Protein 6CW5 (pdb70)

Foldseek 3Di:
DAEEEEEFAKAFEKEFEFQADDDPPDDGHGPDIDTFIDTLRLLLLLLLLLAPHHYEYAAEAEPVCVVSVVVCVVSRYHYPRHYYDYPWHGKYWYWYHHPPDDIDTDIDLIRRADADPPHDDDDCVVHQEYEYEPSYPVVVVQVVLVNQQPDVPHHAYEYEHPPPDDLVCLLPRPQVSHAEYEEAQQNLQVNCVSLPHPQRLVPDDLVCNVVSSQVSQVVQCPRPSHHLNYWYWYQHPQQFIWTGGRPDHTDTDGADDADADQDALQLLSSSLNSLQVSCVRVPHDNVVSNVQSRVQSSQQRRDDHNSVSRHHND

Structure (mmCIF, N/CA/C/O backbone):
data_6CW5
#
_entry.id   6CW5
#
_cell.length_a   80.010
_cell.length_b   80.010
_cell.length_c   81.130
_cell.angle_alpha   90.000
_cell.angle_beta   90.000
_cell.angle_gamma   120.000
#
_symmetry.space_group_name_H-M   'P 32 2 1'
#
loop_
_entity.id
_entity.type
_entity.pdbx_description
1 polymer Ribokinase
2 non-polymer GLYCEROL
3 non-polymer 'PHOSPHATE ION'
4 water water
#
loop_
_atom_site.group_PDB
_atom_site.id
_atom_site.type_symbol
_atom_site.label_atom_id
_atom_site.label_alt_id
_atom_site.label_comp_id
_atom_site.label_asym_id
_atom_site.label_entity_id
_atom_site.label_seq_id
_atom_site.pdbx_PDB_ins_code
_atom_site.Cartn_x
_atom_site.Cartn_y
_atom_site.Cartn_z
_atom_site.occupancy
_atom_site.B_iso_or_equiv
_atom_site.auth_seq_id
_atom_site.auth_comp_id
_atom_site.auth_asym_id
_atom_site.auth_atom_id
_atom_site.pdbx_PDB_model_num
ATOM 1 N N . SER A 1 12 ? 72.796 41.022 4.687 1.00 68.00 4 SER A N 1
ATOM 2 C CA . SER A 1 12 ? 72.961 39.789 3.924 1.00 58.95 4 SER A CA 1
ATOM 3 C C . SER A 1 12 ? 72.374 38.589 4.663 1.00 39.70 4 SER A C 1
ATOM 4 O O . SER A 1 12 ? 72.691 38.339 5.829 1.00 44.16 4 SER A O 1
ATOM 7 N N . SER A 1 13 ? 71.549 37.818 3.975 1.00 37.12 5 SER A N 1
ATOM 8 C CA . SER A 1 13 ? 70.739 36.825 4.667 1.00 32.36 5 SER A CA 1
ATOM 9 C C . SER A 1 13 ? 71.529 35.567 5.008 1.00 40.38 5 SER A C 1
ATOM 10 O O . SER A 1 13 ? 72.309 35.061 4.201 1.00 43.29 5 SER A O 1
ATOM 13 N N . ARG A 1 14 ? 71.316 35.063 6.224 1.00 27.81 6 ARG A N 1
ATOM 14 C CA A ARG A 1 14 ? 71.952 33.830 6.664 0.53 28.57 6 ARG A CA 1
ATOM 15 C CA B ARG A 1 14 ? 71.971 33.848 6.691 0.47 28.94 6 ARG A CA 1
ATOM 16 C C . ARG A 1 14 ? 71.002 33.137 7.625 1.00 24.69 6 ARG A C 1
ATOM 17 O O . ARG A 1 14 ? 70.451 33.775 8.526 1.00 26.29 6 ARG A O 1
ATOM 32 N N . CYS A 1 15 ? 70.796 31.837 7.411 1.00 25.45 7 CYS A N 1
ATOM 33 C CA . CYS A 1 15 ? 69.838 31.058 8.180 1.00 24.12 7 CYS A CA 1
ATOM 34 C C . CYS A 1 15 ? 70.554 30.147 9.160 1.00 25.87 7 CYS A C 1
ATOM 35 O O . CYS A 1 15 ? 71.495 29.443 8.789 1.00 26.54 7 CYS A O 1
ATOM 38 N N . LEU A 1 16 ? 70.087 30.128 10.397 1.00 21.79 8 LEU A N 1
ATOM 39 C CA . LEU A 1 16 ? 70.515 29.113 11.345 1.00 18.27 8 LEU A CA 1
ATOM 40 C C . LEU A 1 16 ? 69.390 28.101 11.476 1.00 20.92 8 LEU A C 1
ATOM 41 O O . LEU A 1 16 ? 68.231 28.490 11.713 1.00 21.93 8 LEU A O 1
ATOM 46 N N . VAL A 1 17 ? 69.711 26.834 11.256 1.00 20.17 9 VAL A N 1
ATOM 47 C CA . VAL A 1 17 ? 68.795 25.725 11.539 1.00 18.56 9 VAL A CA 1
ATOM 48 C C . VAL A 1 17 ? 69.212 25.129 12.868 1.00 21.45 9 VAL A C 1
ATOM 49 O O . VAL A 1 17 ? 70.309 24.577 12.997 1.00 21.18 9 VAL A O 1
ATOM 53 N N . ARG A 1 18 ? 68.350 25.235 13.873 1.00 18.72 10 ARG A N 1
ATOM 54 C CA . ARG A 1 18 ? 68.599 24.578 15.146 1.00 20.15 10 ARG A CA 1
ATOM 55 C C . ARG A 1 18 ? 67.702 23.348 15.135 1.00 17.06 10 ARG A C 1
ATOM 56 O O . ARG A 1 18 ? 66.473 23.469 15.233 1.00 18.01 10 ARG A O 1
ATOM 64 N N . GLY A 1 19 ? 68.291 22.171 14.948 1.00 19.55 11 GLY A N 1
ATOM 65 C CA . GLY A 1 19 ? 67.419 21.023 14.750 1.00 19.78 11 GLY A CA 1
ATOM 66 C C . GLY A 1 19 ? 68.185 19.725 14.650 1.00 21.20 11 GLY A C 1
ATOM 67 O O . GLY A 1 19 ? 69.353 19.632 15.011 1.00 19.65 11 GLY A O 1
ATOM 68 N N . SER A 1 20 ? 67.496 18.725 14.148 1.00 19.62 12 SER A N 1
ATOM 69 C CA . SER A 1 20 ? 67.917 17.335 14.278 1.00 18.21 12 SER A CA 1
ATOM 70 C C . SER A 1 20 ? 68.664 16.842 13.052 1.00 19.13 12 SER A C 1
ATOM 71 O O . SER A 1 20 ? 68.478 17.341 11.939 1.00 18.67 12 SER A O 1
ATOM 74 N N . VAL A 1 21 ? 69.451 15.778 13.268 1.00 18.90 13 VAL A N 1
ATOM 75 C CA . VAL A 1 21 ? 70.044 14.958 12.222 1.00 19.63 13 VAL A CA 1
ATOM 76 C C . VAL A 1 21 ? 69.671 13.521 12.524 1.00 20.34 13 VAL A C 1
ATOM 77 O O . VAL A 1 21 ? 69.886 13.052 13.645 1.00 20.64 13 VAL A O 1
ATOM 81 N N . ASN A 1 22 ? 69.103 12.827 11.535 1.00 21.69 14 ASN A N 1
ATOM 82 C CA . ASN A 1 22 ? 68.707 11.435 11.693 1.00 16.22 14 ASN A CA 1
ATOM 83 C C . ASN A 1 22 ? 69.366 10.585 10.626 1.00 21.76 14 ASN A C 1
ATOM 84 O O . ASN A 1 22 ? 69.566 11.021 9.487 1.00 25.19 14 ASN A O 1
ATOM 89 N N . ILE A 1 23 ? 69.682 9.360 11.006 1.00 18.87 15 ILE A N 1
ATOM 90 C CA . ILE A 1 23 ? 69.898 8.301 10.024 1.00 20.68 15 ILE A CA 1
ATOM 91 C C . ILE A 1 23 ? 68.536 7.650 9.829 1.00 19.94 15 ILE A C 1
ATOM 92 O O . ILE A 1 23 ? 67.989 7.075 10.768 1.00 24.28 15 ILE A O 1
ATOM 97 N N . ASP A 1 24 ? 67.976 7.771 8.618 1.00 21.13 16 ASP A N 1
ATOM 98 C CA . ASP A 1 24 ? 66.668 7.221 8.300 1.00 21.43 16 ASP A CA 1
ATOM 99 C C . ASP A 1 24 ? 66.848 5.780 7.859 1.00 26.35 16 ASP A C 1
ATOM 100 O O . ASP A 1 24 ? 67.650 5.501 6.971 1.00 27.73 16 ASP A O 1
ATOM 105 N N . GLU A 1 25 ? 66.074 4.879 8.446 1.00 18.21 17 GLU A N 1
ATOM 106 C CA . GLU A 1 25 ? 66.055 3.493 8.006 1.00 19.21 17 GLU A CA 1
ATOM 107 C C . GLU A 1 25 ? 64.673 3.218 7.441 1.00 22.47 17 GLU A C 1
ATOM 108 O O . GLU A 1 25 ? 63.689 3.207 8.191 1.00 25.51 17 GLU A O 1
ATOM 114 N N . PHE A 1 26 ? 64.602 3.032 6.117 1.00 23.64 18 PHE A N 1
ATOM 115 C CA . PHE A 1 26 ? 63.350 2.707 5.442 1.00 24.00 18 PHE A CA 1
ATOM 116 C C . PHE A 1 26 ? 63.217 1.191 5.351 1.00 20.91 18 PHE A C 1
ATOM 117 O O . PHE A 1 26 ? 63.936 0.555 4.580 1.00 23.63 18 PHE A O 1
ATOM 125 N N . PHE A 1 27 ? 62.256 0.642 6.090 1.00 21.38 19 PHE A N 1
ATOM 126 C CA . PHE A 1 27 ? 61.892 -0.769 6.021 1.00 21.50 19 PHE A CA 1
ATOM 127 C C . PHE A 1 27 ? 60.705 -0.927 5.073 1.00 26.10 19 PHE A C 1
ATOM 128 O O . PHE A 1 27 ? 59.595 -0.465 5.369 1.00 26.17 19 PHE A O 1
ATOM 136 N N . HIS A 1 28 ? 60.929 -1.575 3.937 1.00 25.05 20 HIS A N 1
ATOM 137 C CA . HIS A 1 28 ? 59.858 -1.739 2.964 1.00 29.22 20 HIS A CA 1
ATOM 138 C C . HIS A 1 28 ? 58.938 -2.881 3.381 1.00 29.42 20 HIS A C 1
ATOM 139 O O . HIS A 1 28 ? 59.390 -4.010 3.616 1.00 24.61 20 HIS A O 1
ATOM 146 N N . LEU A 1 29 ? 57.638 -2.597 3.443 1.00 24.42 21 LEU A N 1
ATOM 147 C CA . LEU A 1 29 ? 56.672 -3.521 4.024 1.00 27.31 21 LEU A CA 1
ATOM 148 C C . LEU A 1 29 ? 55.385 -3.552 3.209 1.00 24.10 21 LEU A C 1
ATOM 149 O O . LEU A 1 29 ? 55.054 -2.573 2.538 1.00 27.69 21 LEU A O 1
ATOM 154 N N . PRO A 1 30 ? 54.641 -4.663 3.243 1.00 26.85 22 PRO A N 1
ATOM 155 C CA . PRO A 1 30 ? 53.360 -4.675 2.527 1.00 29.66 22 PRO A CA 1
ATOM 156 C C . PRO A 1 30 ? 52.320 -3.785 3.168 1.00 34.15 22 PRO A C 1
ATOM 157 O O . PRO A 1 30 ? 51.405 -3.331 2.466 1.00 32.42 22 PRO A O 1
ATOM 161 N N . HIS A 1 31 ? 52.438 -3.518 4.466 1.00 27.15 23 HIS A N 1
ATOM 162 C CA . HIS A 1 31 ? 51.510 -2.659 5.193 1.00 24.91 23 HIS A CA 1
ATOM 163 C C . HIS A 1 31 ? 52.173 -2.333 6.510 1.00 29.15 23 HIS A C 1
ATOM 164 O O . HIS A 1 31 ? 53.152 -2.978 6.896 1.00 29.26 23 HIS A O 1
ATOM 171 N N . ILE A 1 32 ? 51.646 -1.310 7.188 1.00 31.97 24 ILE A N 1
ATOM 172 C CA . ILE A 1 32 ? 52.180 -0.918 8.489 1.00 30.23 24 ILE A CA 1
ATOM 173 C C . ILE A 1 32 ? 51.894 -2.020 9.502 1.00 29.12 24 ILE A C 1
ATOM 174 O O . ILE A 1 32 ? 50.779 -2.552 9.557 1.00 28.56 24 ILE A O 1
ATOM 179 N N . VAL A 1 33 ? 52.896 -2.378 10.318 1.00 25.64 25 VAL A N 1
ATOM 180 C CA . VAL A 1 33 ? 52.693 -3.511 11.219 1.00 26.82 25 VAL A CA 1
ATOM 181 C C . VAL A 1 33 ? 51.672 -3.134 12.289 1.00 30.69 25 VAL A C 1
ATOM 182 O O . VAL A 1 33 ? 51.666 -2.009 12.809 1.00 29.55 25 VAL A O 1
ATOM 186 N N . ARG A 1 34 ? 50.794 -4.072 12.603 1.00 30.42 26 ARG A N 1
ATOM 187 C CA . ARG A 1 34 ? 49.703 -3.884 13.546 1.00 33.94 26 ARG A CA 1
ATOM 188 C C . ARG A 1 34 ? 50.069 -4.453 14.911 1.00 36.47 26 ARG A C 1
ATOM 189 O O . ARG A 1 34 ? 50.970 -5.289 15.024 1.00 31.46 26 ARG A O 1
ATOM 197 N N . PRO A 1 35 ? 49.405 -4.009 15.977 1.00 35.05 27 PRO A N 1
ATOM 198 C CA . PRO A 1 35 ? 49.696 -4.552 17.310 1.00 34.98 27 PRO A CA 1
ATOM 199 C C . PRO A 1 35 ? 49.646 -6.070 17.350 1.00 37.33 27 PRO A C 1
ATOM 200 O O . PRO A 1 35 ? 48.700 -6.707 16.861 1.00 37.01 27 PRO A O 1
ATOM 204 N N . GLY A 1 36 ? 50.703 -6.671 17.904 1.00 29.17 28 GLY A N 1
ATOM 205 C CA . GLY A 1 36 ? 50.766 -8.101 18.036 1.00 30.01 28 GLY A CA 1
ATOM 206 C C . GLY A 1 36 ? 51.305 -8.832 16.820 1.00 32.71 28 GLY A C 1
ATOM 207 O O . GLY A 1 36 ? 51.512 -10.043 16.891 1.00 36.27 28 GLY A O 1
ATOM 208 N N . GLU A 1 37 ? 51.552 -8.132 15.718 1.00 30.51 29 GLU A N 1
ATOM 209 C CA . GLU A 1 37 ? 51.936 -8.780 14.474 1.00 27.98 29 GLU A CA 1
ATOM 210 C C . GLU A 1 37 ? 53.456 -8.836 14.336 1.00 25.40 29 GLU A C 1
ATOM 211 O O . GLU A 1 37 ? 54.163 -7.939 14.798 1.00 25.01 29 GLU A O 1
ATOM 217 N N . THR A 1 38 ? 53.955 -9.897 13.697 1.00 23.72 30 THR A N 1
ATOM 218 C CA . THR A 1 38 ? 55.348 -9.968 13.242 1.00 24.85 30 THR A CA 1
ATOM 219 C C . THR A 1 38 ? 55.333 -10.045 11.723 1.00 33.92 30 THR A C 1
ATOM 220 O O . THR A 1 38 ? 54.631 -10.891 11.151 1.00 33.42 30 THR A O 1
ATOM 224 N N . ILE A 1 39 ? 56.088 -9.164 11.067 1.00 27.14 31 ILE A N 1
ATOM 225 C CA . ILE A 1 39 ? 56.069 -9.090 9.610 1.00 24.74 31 ILE A CA 1
ATOM 226 C C . ILE A 1 39 ? 57.496 -8.876 9.121 1.00 26.24 31 ILE A C 1
ATOM 227 O O . ILE A 1 39 ? 58.310 -8.250 9.798 1.00 22.83 31 ILE A O 1
ATOM 232 N N . SER A 1 40 ? 57.802 -9.416 7.942 1.00 23.67 32 SER A N 1
ATOM 233 C CA . SER A 1 40 ? 59.149 -9.337 7.385 1.00 30.00 32 SER A CA 1
ATOM 234 C C . SER A 1 40 ? 59.251 -8.181 6.397 1.00 28.26 32 SER A C 1
ATOM 235 O O . SER A 1 40 ? 58.486 -8.134 5.429 1.00 26.54 32 SER A O 1
ATOM 238 N N . SER A 1 41 ? 60.227 -7.293 6.597 1.00 23.38 33 SER A N 1
ATOM 239 C CA . SER A 1 41 ? 60.470 -6.277 5.575 1.00 21.68 33 SER A CA 1
ATOM 240 C C . SER A 1 41 ? 61.046 -6.929 4.322 1.00 26.54 33 SER A C 1
ATOM 241 O O . SER A 1 41 ? 61.715 -7.969 4.388 1.00 32.80 33 SER A O 1
ATOM 244 N N . THR A 1 42 ? 60.742 -6.341 3.157 1.00 23.66 34 THR A N 1
ATOM 245 C CA . THR A 1 42 ? 61.259 -6.844 1.885 1.00 25.11 34 THR A CA 1
ATOM 246 C C . THR A 1 42 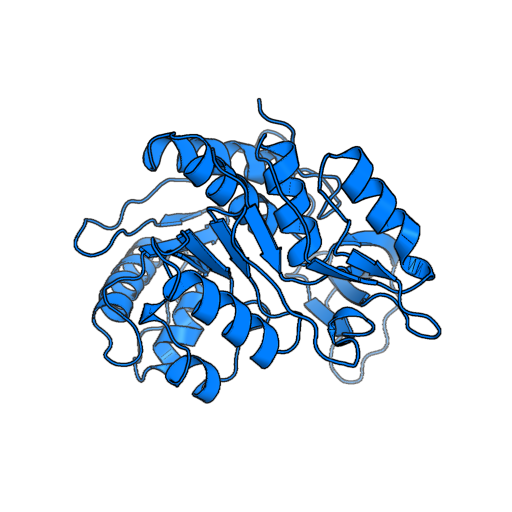? 62.583 -6.207 1.498 1.00 25.49 34 THR A C 1
ATOM 247 O O . THR A 1 42 ? 63.187 -6.628 0.508 1.00 29.15 34 THR A O 1
ATOM 251 N N . GLY A 1 43 ? 63.032 -5.221 2.252 1.00 28.11 35 GLY A N 1
ATOM 252 C CA . GLY A 1 43 ? 64.226 -4.471 1.913 1.00 30.33 35 GLY A CA 1
ATOM 253 C C . GLY A 1 43 ? 64.409 -3.399 2.965 1.00 31.10 35 GLY A C 1
ATOM 254 O O . GLY A 1 43 ? 63.478 -3.059 3.696 1.00 27.39 35 GLY A O 1
ATOM 255 N N . LEU A 1 44 ? 65.643 -2.908 3.058 1.00 26.43 36 LEU A N 1
ATOM 256 C CA . LEU A 1 44 ? 65.986 -1.839 3.992 1.00 24.70 36 LEU A CA 1
ATOM 257 C C . LEU A 1 44 ? 66.874 -0.864 3.242 1.00 28.18 36 LEU A C 1
ATOM 258 O O . LEU A 1 44 ? 67.818 -1.279 2.563 1.00 29.99 36 LEU A O 1
ATOM 263 N N . THR A 1 45 ? 66.561 0.422 3.360 1.00 27.25 37 THR A N 1
ATOM 264 C CA . THR A 1 45 ? 67.324 1.484 2.737 1.00 30.48 37 THR A CA 1
ATOM 265 C C . THR A 1 45 ? 67.701 2.465 3.836 1.00 22.43 37 THR A C 1
ATOM 266 O O . THR A 1 45 ? 66.838 2.878 4.593 1.00 27.06 37 THR A O 1
ATOM 270 N N . LYS A 1 46 ? 68.989 2.795 3.947 1.00 27.42 38 LYS A N 1
ATOM 271 C CA . LYS A 1 46 ? 69.433 3.792 4.913 1.00 28.43 38 LYS A CA 1
ATOM 272 C C . LYS A 1 46 ? 69.753 5.076 4.169 1.00 25.58 38 LYS A C 1
ATOM 273 O O . LYS A 1 46 ? 70.455 5.048 3.153 1.00 29.47 38 LYS A O 1
ATOM 279 N N . ARG A 1 47 ? 69.263 6.206 4.678 1.00 29.15 39 ARG A N 1
ATOM 280 C CA . ARG A 1 47 ? 69.519 7.477 4.015 1.00 30.42 39 ARG A CA 1
ATOM 281 C C . ARG A 1 47 ? 69.730 8.543 5.074 1.00 28.81 39 ARG A C 1
ATOM 282 O O . ARG A 1 47 ? 69.235 8.418 6.194 1.00 24.61 39 ARG A O 1
ATOM 290 N N . ALA A 1 48 ? 70.492 9.578 4.718 1.00 27.85 40 ALA A N 1
ATOM 291 C CA . ALA A 1 48 ? 70.584 10.748 5.588 1.00 26.75 40 ALA A CA 1
ATOM 292 C C . ALA A 1 48 ? 69.221 11.416 5.701 1.00 23.03 40 ALA A C 1
ATOM 293 O O . ALA A 1 48 ? 68.493 11.539 4.714 1.00 29.24 40 ALA A O 1
ATOM 295 N N . GLY A 1 49 ? 68.883 11.846 6.900 1.00 21.63 41 GLY A N 1
ATOM 296 C CA . GLY A 1 49 ? 67.601 12.480 7.145 1.00 25.25 41 GLY A CA 1
ATOM 297 C C . GLY A 1 49 ? 67.605 13.394 8.369 1.00 24.54 41 GLY A C 1
ATOM 298 O O . GLY A 1 49 ? 68.644 13.933 8.757 1.00 21.44 41 GLY A O 1
ATOM 299 N N . GLY A 1 50 ? 66.420 13.549 8.974 1.00 23.41 42 GLY A N 1
ATOM 300 C CA . GLY A 1 50 ? 66.204 14.431 10.109 1.00 22.23 42 GLY A CA 1
ATOM 301 C C . GLY A 1 50 ? 65.615 15.771 9.693 1.00 19.90 42 GLY A C 1
ATOM 302 O O . GLY A 1 50 ? 65.998 16.329 8.664 1.00 22.15 42 GLY A O 1
ATOM 303 N N . LYS A 1 51 ? 64.659 16.287 10.472 1.00 24.26 43 LYS A N 1
ATOM 304 C CA . LYS A 1 51 ? 64.037 17.572 10.129 1.00 23.14 43 LYS A CA 1
ATOM 305 C C . LYS A 1 51 ? 65.088 18.674 9.952 1.00 23.12 43 LYS A C 1
ATOM 306 O O . LYS A 1 51 ? 65.074 19.408 8.951 1.00 22.81 43 LYS A O 1
ATOM 312 N N . GLY A 1 52 ? 66.060 18.762 10.856 1.00 22.41 44 GLY A N 1
ATOM 313 C CA . GLY A 1 52 ? 67.033 19.841 10.746 1.00 24.18 44 GLY A CA 1
ATOM 314 C C . GLY A 1 52 ? 67.942 19.688 9.539 1.00 24.61 44 GLY A C 1
ATOM 315 O O . GLY A 1 52 ? 68.131 20.624 8.759 1.00 22.46 44 GLY A O 1
ATOM 316 N N . ALA A 1 53 ? 68.528 18.504 9.364 1.00 20.78 45 ALA A N 1
ATOM 317 C CA . ALA A 1 53 ? 69.426 18.308 8.230 1.00 22.65 45 ALA A CA 1
ATOM 318 C C . ALA A 1 53 ? 68.699 18.446 6.886 1.00 24.14 45 ALA A C 1
ATOM 319 O O . ALA A 1 53 ? 69.244 19.030 5.931 1.00 25.03 45 ALA A O 1
ATOM 321 N N . ASN A 1 54 ? 67.504 17.853 6.769 1.00 22.05 46 ASN A N 1
ATOM 322 C CA . ASN A 1 54 ? 66.739 17.934 5.521 1.00 21.78 46 ASN A CA 1
ATOM 323 C C . ASN A 1 54 ? 66.471 19.382 5.151 1.00 25.26 46 ASN A C 1
ATOM 324 O O . ASN A 1 54 ? 66.636 19.790 3.992 1.00 27.02 46 ASN A O 1
ATOM 329 N N . GLN A 1 55 ? 65.993 20.158 6.124 1.00 23.58 47 GLN A N 1
ATOM 330 C CA . GLN A 1 55 ? 65.632 21.544 5.845 1.00 22.49 47 GLN A CA 1
ATOM 331 C C . GLN A 1 55 ? 66.882 22.385 5.582 1.00 26.29 47 GLN A C 1
ATOM 332 O O . GLN A 1 55 ? 66.879 23.235 4.690 1.00 26.96 47 GLN A O 1
ATOM 338 N N . ALA A 1 56 ? 67.979 22.121 6.300 1.00 23.33 48 ALA A N 1
ATOM 339 C CA . ALA A 1 56 ? 69.220 22.852 6.021 1.00 25.36 48 ALA A CA 1
ATOM 340 C C . ALA A 1 56 ? 69.736 22.535 4.623 1.00 27.03 48 ALA A C 1
ATOM 341 O O . ALA A 1 56 ? 70.197 23.426 3.893 1.00 25.87 48 ALA A O 1
ATOM 343 N N . PHE A 1 57 ? 69.708 21.256 4.262 1.00 24.35 49 PHE A N 1
ATOM 344 C CA . PHE A 1 57 ? 70.124 20.824 2.935 1.00 27.52 49 PHE A CA 1
ATOM 345 C C . PHE A 1 57 ? 69.317 21.529 1.849 1.00 30.64 49 PHE A C 1
ATOM 346 O O . PHE A 1 57 ? 69.855 21.900 0.797 1.00 27.86 49 PHE A O 1
ATOM 354 N N . ALA A 1 58 ? 68.012 21.693 2.079 1.00 24.19 50 ALA A N 1
ATOM 355 C CA . ALA A 1 58 ? 67.161 22.354 1.095 1.00 25.69 50 ALA A CA 1
ATOM 356 C C . ALA A 1 58 ? 67.452 23.844 1.019 1.00 22.83 50 ALA A C 1
ATOM 357 O O . ALA A 1 58 ? 67.458 24.414 -0.074 1.00 27.43 50 ALA A O 1
ATOM 359 N N . VAL A 1 59 ? 67.711 24.496 2.158 1.00 21.86 51 VAL A N 1
ATOM 360 C CA . VAL A 1 59 ? 68.105 25.906 2.089 1.00 29.09 51 VAL A CA 1
ATOM 361 C C . VAL A 1 59 ? 69.345 26.040 1.226 1.00 28.59 51 VAL A C 1
ATOM 362 O O . VAL A 1 59 ? 69.415 26.883 0.329 1.00 28.96 51 VAL A O 1
ATOM 366 N N . ALA A 1 60 ? 70.332 25.168 1.464 1.00 29.25 52 ALA A N 1
ATOM 367 C CA . ALA A 1 60 ? 71.583 25.223 0.716 1.00 27.63 52 ALA A CA 1
ATOM 368 C C . ALA A 1 60 ? 71.365 24.924 -0.762 1.00 32.19 52 ALA A C 1
ATOM 369 O O . ALA A 1 60 ? 71.906 25.610 -1.633 1.00 34.68 52 ALA A O 1
ATOM 371 N N . ARG A 1 61 ? 70.592 23.883 -1.070 1.00 27.36 53 ARG A N 1
ATOM 372 C CA . ARG A 1 61 ? 70.371 23.558 -2.475 1.00 28.64 53 ARG A CA 1
ATOM 373 C C . ARG A 1 61 ? 69.614 24.671 -3.186 1.00 30.23 53 ARG A C 1
ATOM 374 O O . ARG A 1 61 ? 69.802 24.881 -4.385 1.00 32.96 53 ARG A O 1
ATOM 376 N N . ALA A 1 62 ? 68.775 25.404 -2.458 1.00 28.89 54 ALA A N 1
ATOM 377 C CA . ALA A 1 62 ? 68.037 26.523 -3.024 1.00 34.80 54 ALA A CA 1
ATOM 378 C C . ALA A 1 62 ? 68.877 27.786 -3.139 1.00 39.56 54 ALA A C 1
ATOM 379 O O . ALA A 1 62 ? 68.394 28.791 -3.673 1.00 38.54 54 ALA A O 1
ATOM 381 N N . GLY A 1 63 ? 70.115 27.768 -2.659 1.00 35.77 55 GLY A N 1
ATOM 382 C CA . GLY A 1 63 ? 71.007 28.897 -2.830 1.00 34.35 55 GLY A CA 1
ATOM 383 C C . GLY A 1 63 ? 71.197 29.796 -1.624 1.00 33.69 55 GLY A C 1
ATOM 384 O O . GLY A 1 63 ? 71.819 30.854 -1.765 1.00 41.80 55 GLY A O 1
ATOM 385 N N . GLY A 1 64 ? 70.699 29.416 -0.457 1.00 37.09 56 GLY A N 1
ATOM 386 C CA . GLY A 1 64 ? 70.830 30.221 0.745 1.00 40.56 56 GLY A CA 1
ATOM 387 C C . GLY A 1 64 ? 72.034 29.833 1.589 1.00 38.30 56 GLY A C 1
ATOM 388 O O . GLY A 1 64 ? 72.460 28.685 1.598 1.00 35.36 56 GLY A O 1
ATOM 389 N N . GLN A 1 65 ? 72.593 30.819 2.288 1.00 34.40 57 GLN A N 1
ATOM 390 C CA . GLN A 1 65 ? 73.649 30.561 3.261 1.00 31.63 57 GLN A CA 1
ATOM 391 C C . GLN A 1 65 ? 73.008 30.003 4.511 1.00 26.39 57 GLN A C 1
ATOM 392 O O . GLN A 1 65 ? 72.107 30.636 5.069 1.00 27.24 57 GLN A O 1
ATOM 398 N N . VAL A 1 66 ? 73.447 28.823 4.955 1.00 23.44 58 VAL A N 1
ATOM 399 C CA . VAL A 1 66 ? 72.770 28.182 6.073 1.00 22.79 58 VAL A CA 1
ATOM 400 C C . VAL A 1 66 ? 73.797 27.449 6.913 1.00 24.37 58 VAL A C 1
ATOM 401 O O . VAL A 1 66 ? 74.812 26.952 6.403 1.00 28.62 58 VAL A O 1
ATOM 40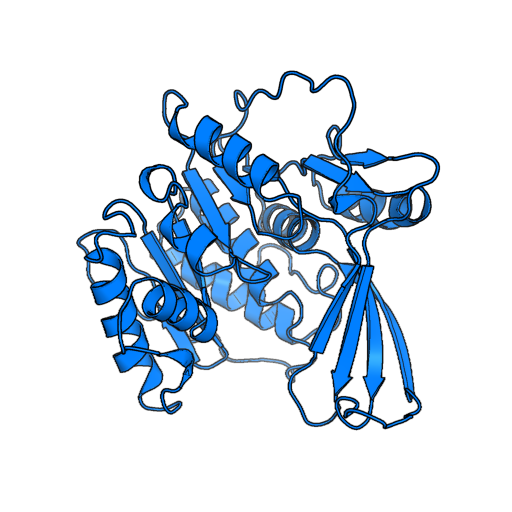5 N N . GLU A 1 67 ? 73.555 27.440 8.216 1.00 22.93 59 GLU A N 1
ATOM 406 C CA A GLU A 1 67 ? 74.359 26.730 9.211 0.53 22.92 59 GLU A CA 1
ATOM 407 C CA B GLU A 1 67 ? 74.361 26.672 9.151 0.47 22.60 59 GLU A CA 1
ATOM 408 C C . GLU A 1 67 ? 73.439 25.839 10.030 1.00 25.53 59 GLU A C 1
ATOM 409 O O . GLU A 1 67 ? 72.322 26.243 10.340 1.00 25.60 59 GLU A O 1
ATOM 420 N N . LEU A 1 68 ? 73.911 24.648 10.406 1.00 23.97 60 LEU A N 1
ATOM 421 C CA . LEU A 1 68 ? 73.131 23.719 11.224 1.00 21.96 60 LEU A CA 1
ATOM 422 C C . LEU A 1 68 ? 73.748 23.602 12.616 1.00 23.75 60 LEU A C 1
ATOM 423 O O . LEU A 1 68 ? 74.975 23.451 12.750 1.00 21.12 60 LEU A O 1
ATOM 428 N N . ASP A 1 69 ? 72.913 23.764 13.651 1.00 18.99 61 ASP A N 1
ATOM 429 C CA . ASP A 1 69 ? 73.340 23.686 15.047 1.00 18.06 61 ASP A CA 1
ATOM 430 C C . ASP A 1 69 ? 72.652 22.460 15.656 1.00 22.57 61 ASP A C 1
ATOM 431 O O . ASP A 1 69 ? 71.425 22.401 15.714 1.00 19.74 61 ASP A O 1
ATOM 436 N N . GLY A 1 70 ? 73.433 21.481 16.107 1.00 19.40 62 GLY A N 1
ATOM 437 C CA . GLY A 1 70 ? 72.835 20.263 16.636 1.00 21.04 62 GLY A CA 1
ATOM 438 C C . GLY A 1 70 ? 73.930 19.271 16.972 1.00 20.41 62 GLY A C 1
ATOM 439 O O . GLY A 1 70 ? 75.058 19.681 17.247 1.00 19.63 62 GLY A O 1
ATOM 440 N N . ALA A 1 71 ? 73.630 17.974 16.949 1.00 19.34 63 ALA A N 1
ATOM 441 C CA . ALA A 1 71 ? 74.647 17.014 17.353 1.00 16.25 63 ALA A CA 1
ATOM 442 C C . ALA A 1 71 ? 74.411 15.675 16.670 1.00 21.54 63 ALA A C 1
ATOM 443 O O . ALA A 1 71 ? 73.269 15.271 16.429 1.00 20.74 63 ALA A O 1
ATOM 445 N N . ILE A 1 72 ? 75.509 14.970 16.412 1.00 22.81 64 ILE A N 1
ATOM 446 C CA . ILE A 1 72 ? 75.477 13.608 15.886 1.00 22.37 64 ILE A CA 1
ATOM 447 C C . ILE A 1 72 ? 76.409 12.753 16.731 1.00 24.72 64 ILE A C 1
ATOM 448 O O . ILE A 1 72 ? 77.196 13.255 17.538 1.00 24.36 64 ILE A O 1
ATOM 453 N N . GLY A 1 73 ? 76.341 11.435 16.503 1.00 23.55 65 GLY A N 1
ATOM 454 C CA . GLY A 1 73 ? 77.384 10.564 16.995 1.00 23.72 65 GLY A CA 1
ATOM 455 C C . GLY A 1 73 ? 78.437 10.303 15.932 1.00 27.78 65 GLY A C 1
ATOM 456 O O . GLY A 1 73 ? 78.286 10.722 14.786 1.00 25.83 65 GLY A O 1
ATOM 457 N N . ASP A 1 74 ? 79.501 9.596 16.341 1.00 27.18 66 ASP A N 1
ATOM 458 C CA . ASP A 1 74 ? 80.535 9.167 15.399 1.00 35.29 66 ASP A CA 1
ATOM 459 C C . ASP A 1 74 ? 79.931 8.532 14.154 1.00 37.44 66 ASP A C 1
ATOM 460 O O . ASP A 1 74 ? 80.448 8.704 13.044 1.00 33.30 66 ASP A O 1
ATOM 465 N N . ASP A 1 75 ? 78.844 7.769 14.326 1.00 32.24 67 ASP A N 1
ATOM 466 C CA . ASP A 1 75 ? 78.280 7.004 13.224 1.00 35.03 67 ASP A CA 1
ATOM 467 C C . ASP A 1 75 ? 77.560 7.875 12.208 1.00 30.57 67 ASP A C 1
ATOM 468 O O . ASP A 1 75 ? 77.160 7.367 11.154 1.00 32.42 67 ASP A O 1
ATOM 473 N N . GLY A 1 76 ? 77.404 9.167 12.485 1.00 27.32 68 GLY A N 1
ATOM 474 C CA . GLY A 1 76 ? 76.739 10.075 11.580 1.00 27.95 68 GLY A CA 1
ATOM 475 C C . GLY A 1 76 ? 77.666 10.998 10.836 1.00 28.16 68 GLY A C 1
ATOM 476 O O . GLY A 1 76 ? 77.177 11.896 10.124 1.00 31.09 68 GLY A O 1
ATOM 477 N N . ILE A 1 77 ? 78.977 10.830 10.950 1.00 26.83 69 ILE A N 1
ATOM 478 C CA . ILE A 1 77 ? 79.897 11.755 10.295 1.00 29.19 69 ILE A CA 1
ATOM 479 C C . ILE A 1 77 ? 79.654 11.795 8.789 1.00 27.05 69 ILE A C 1
ATOM 480 O O . ILE A 1 77 ? 79.777 12.856 8.166 1.00 35.09 69 ILE A O 1
ATOM 485 N N . TRP A 1 78 ? 79.237 10.673 8.190 1.00 31.22 70 TRP A N 1
ATOM 486 C CA . TRP A 1 78 ? 78.961 10.673 6.754 1.00 32.69 70 TRP A CA 1
ATOM 487 C C . TRP A 1 78 ? 77.804 11.606 6.397 1.00 33.14 70 TRP A C 1
ATOM 488 O O . TRP A 1 78 ? 77.769 12.154 5.288 1.00 34.61 70 TRP A O 1
ATOM 499 N N . VAL A 1 79 ? 76.868 11.824 7.321 1.00 28.69 71 VAL A N 1
ATOM 500 C CA . VAL A 1 79 ? 75.812 12.811 7.091 1.00 26.25 71 VAL A CA 1
ATOM 501 C C . VAL A 1 79 ? 76.371 14.222 7.222 1.00 29.44 71 VAL A C 1
ATOM 502 O O . VAL A 1 79 ? 76.041 15.112 6.430 1.00 28.19 71 VAL A O 1
ATOM 506 N N . LYS A 1 80 ? 77.213 14.453 8.233 1.00 29.61 72 LYS A N 1
ATOM 507 C CA . LYS A 1 80 ? 77.892 15.743 8.353 1.00 32.04 72 LYS A CA 1
ATOM 508 C C . LYS A 1 80 ? 78.683 16.061 7.086 1.00 32.60 72 LYS A C 1
ATOM 509 O O . LYS A 1 80 ? 78.705 17.210 6.623 1.00 34.67 72 LYS A O 1
ATOM 515 N N . GLU A 1 81 ? 79.321 15.053 6.498 1.00 28.71 73 GLU A N 1
ATOM 516 C CA . GLU A 1 81 ? 80.110 15.292 5.289 1.00 31.68 73 GLU A CA 1
ATOM 517 C C . GLU A 1 81 ? 79.223 15.585 4.083 1.00 34.55 73 GLU A C 1
ATOM 518 O O . GLU A 1 81 ? 79.611 16.370 3.211 1.00 40.15 73 GLU A O 1
ATOM 524 N N . MET A 1 82 ? 78.046 14.954 4.004 1.00 37.23 74 MET A N 1
ATOM 525 C CA . MET A 1 82 ? 77.090 15.288 2.949 1.00 31.59 74 MET A CA 1
ATOM 526 C C . MET A 1 82 ? 76.617 16.724 3.086 1.00 32.45 74 MET A C 1
ATOM 527 O O . MET A 1 82 ? 76.535 17.466 2.099 1.00 33.79 74 MET A O 1
ATOM 532 N N . LEU A 1 83 ? 76.261 17.119 4.307 1.00 28.22 75 LEU A N 1
ATOM 533 C CA . LEU A 1 83 ? 75.839 18.496 4.546 1.00 29.94 75 LEU A CA 1
ATOM 534 C C . LEU A 1 83 ? 76.925 19.470 4.116 1.00 29.69 75 LEU A C 1
ATOM 535 O O . LEU A 1 83 ? 76.662 20.448 3.406 1.00 32.69 75 LEU A O 1
ATOM 540 N N . GLU A 1 84 ? 78.168 19.200 4.511 1.00 36.59 76 GLU A N 1
ATOM 541 C CA . GLU A 1 84 ? 79.260 20.088 4.131 1.00 37.38 76 GLU A CA 1
ATOM 542 C C . GLU A 1 84 ? 79.439 20.136 2.619 1.00 43.49 76 GLU A C 1
ATOM 543 O O . GLU A 1 84 ? 79.720 21.204 2.056 1.00 41.39 76 GLU A O 1
ATOM 549 N N . SER A 1 85 ? 79.283 18.998 1.934 1.00 37.03 77 SER A N 1
ATOM 550 C CA . SER A 1 85 ? 79.485 19.043 0.490 1.00 43.73 77 SER A CA 1
ATOM 551 C C . SER A 1 85 ? 78.389 19.843 -0.198 1.00 39.43 77 SER A C 1
ATOM 552 O O . SER A 1 85 ? 78.596 20.328 -1.310 1.00 39.99 77 SER A O 1
ATOM 555 N N . ALA A 1 86 ? 77.238 20.010 0.439 1.00 38.39 78 ALA A N 1
ATOM 556 C CA . ALA A 1 86 ? 76.185 20.843 -0.130 1.00 45.71 78 ALA A CA 1
ATOM 557 C C . ALA A 1 86 ? 76.315 22.321 0.227 1.00 47.11 78 ALA A C 1
ATOM 558 O O . ALA A 1 86 ? 75.541 23.131 -0.283 1.00 49.08 78 ALA A O 1
ATOM 560 N N . GLY A 1 87 ? 77.271 22.696 1.073 1.00 44.45 79 GLY A N 1
ATOM 561 C CA . GLY A 1 87 ? 77.446 24.080 1.460 1.00 41.64 79 GLY A CA 1
ATOM 562 C C . GLY A 1 87 ? 76.865 24.446 2.810 1.00 38.82 79 GLY A C 1
ATOM 563 O O . GLY A 1 87 ? 76.944 25.619 3.197 1.00 39.06 79 GLY A O 1
ATOM 564 N N . VAL A 1 88 ? 76.293 23.485 3.534 1.00 31.37 80 VAL A N 1
ATOM 565 C CA . VAL A 1 88 ? 75.739 23.743 4.864 1.00 28.53 80 VAL A CA 1
ATOM 566 C C . VAL A 1 88 ? 76.880 23.895 5.861 1.00 30.69 80 VAL A C 1
ATOM 567 O O . VAL A 1 88 ? 77.761 23.031 5.950 1.00 34.74 80 VAL A O 1
ATOM 571 N N . GLY A 1 89 ? 76.866 24.987 6.620 1.00 28.84 81 GLY A N 1
ATOM 572 C CA . GLY A 1 89 ? 77.887 25.172 7.637 1.00 36.39 81 GLY A CA 1
ATOM 573 C C . GLY A 1 89 ? 77.649 24.247 8.815 1.00 32.91 81 GLY A C 1
ATOM 574 O O . GLY A 1 89 ? 76.519 24.060 9.263 1.00 28.26 81 GLY A O 1
ATOM 575 N N . THR A 1 90 ? 78.736 23.643 9.316 1.00 31.44 82 THR A N 1
ATOM 576 C CA . THR A 1 90 ? 78.606 22.624 10.353 1.00 28.16 82 THR A CA 1
ATOM 577 C C . THR A 1 90 ? 79.502 22.868 11.566 1.00 30.28 82 THR A C 1
ATOM 578 O O . THR A 1 90 ? 79.726 21.932 12.346 1.00 28.18 82 THR A O 1
ATOM 582 N N . ASP A 1 91 ? 80.038 24.084 11.748 1.00 28.01 83 ASP A N 1
ATOM 583 C CA . ASP A 1 91 ? 80.862 24.327 12.935 1.00 32.08 83 ASP A CA 1
ATOM 584 C C . ASP A 1 91 ? 80.103 24.023 14.224 1.00 30.15 83 ASP A C 1
ATOM 585 O O . ASP A 1 91 ? 80.714 23.647 15.229 1.00 30.50 83 ASP A O 1
ATOM 590 N N . LYS A 1 92 ? 78.785 24.194 14.221 1.00 25.94 84 LYS A N 1
ATOM 591 C CA . LYS A 1 92 ? 77.962 2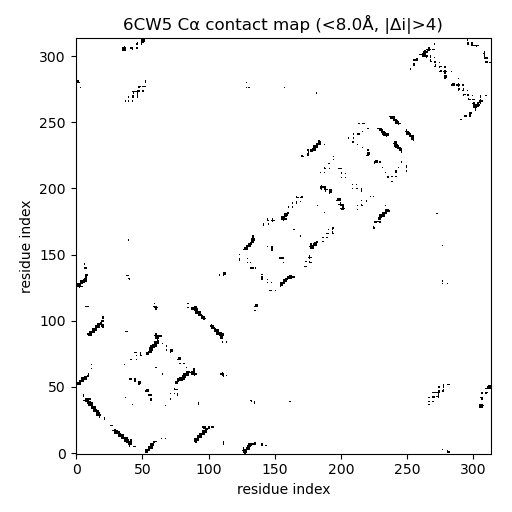3.975 15.405 1.00 25.89 84 LYS A CA 1
ATOM 592 C C . LYS A 1 92 ? 77.293 22.613 15.398 1.00 28.88 84 LYS A C 1
ATOM 593 O O . LYS A 1 92 ? 76.377 22.386 16.193 1.00 24.61 84 LYS A O 1
ATOM 599 N N . LEU A 1 93 ? 77.712 21.709 14.512 1.00 24.01 85 LEU A N 1
ATOM 600 C CA . LEU A 1 93 ? 77.180 20.344 14.471 1.00 22.93 85 LEU A CA 1
ATOM 601 C C . LEU A 1 93 ? 78.172 19.481 15.245 1.00 25.55 85 LEU A C 1
ATOM 602 O O . LEU A 1 93 ? 79.231 19.092 14.730 1.00 28.66 85 LEU A O 1
ATOM 607 N N . LYS A 1 94 ? 77.834 19.220 16.506 1.00 20.69 86 LYS A N 1
ATOM 608 C CA . LYS A 1 94 ? 78.748 18.608 17.444 1.00 24.93 86 LYS A CA 1
ATOM 609 C C . LYS A 1 94 ? 78.772 17.104 17.228 1.00 26.27 86 LYS A C 1
ATOM 610 O O . LYS A 1 94 ? 77.744 16.497 16.930 1.00 24.75 86 LYS A O 1
ATOM 616 N N . ILE A 1 95 ? 79.952 16.509 17.401 1.00 29.73 87 ILE A N 1
ATOM 617 C CA . ILE A 1 95 ? 80.110 15.062 17.347 1.00 29.05 87 ILE A CA 1
ATOM 618 C C . ILE A 1 95 ? 80.295 14.572 18.774 1.00 27.82 87 ILE A C 1
ATOM 619 O O . ILE A 1 95 ? 81.272 14.937 19.446 1.00 29.51 87 ILE A O 1
ATOM 624 N N . VAL A 1 96 ? 79.387 13.723 19.229 1.00 26.33 88 VAL A N 1
ATOM 625 C CA . VAL A 1 96 ? 79.292 13.356 20.637 1.00 29.98 88 VAL A CA 1
ATOM 626 C C . VAL A 1 96 ? 79.882 11.974 20.815 1.00 31.40 88 VAL A C 1
ATOM 627 O O . VAL A 1 96 ? 79.404 11.014 20.206 1.00 28.66 88 VAL A O 1
ATOM 631 N N . LYS A 1 97 ? 80.892 11.878 21.670 1.00 31.64 89 LYS A N 1
ATOM 632 C CA . LYS A 1 97 ? 81.496 10.599 21.982 1.00 37.36 89 LYS A CA 1
ATOM 633 C C . LYS A 1 97 ? 80.527 9.724 22.771 1.00 38.93 89 LYS A C 1
ATOM 634 O O . LYS A 1 97 ? 79.770 10.212 23.614 1.00 39.67 89 LYS A O 1
ATOM 636 N N . ASP A 1 98 ? 80.560 8.421 22.501 1.00 39.59 90 ASP A N 1
ATOM 637 C CA . ASP A 1 98 ? 79.721 7.460 23.214 1.00 48.69 90 ASP A CA 1
ATOM 638 C C . ASP A 1 98 ? 78.229 7.770 23.059 1.00 38.26 90 ASP A C 1
ATOM 639 O O . ASP A 1 98 ? 77.427 7.435 23.932 1.00 41.82 90 ASP A O 1
ATOM 644 N N . GLU A 1 99 ? 77.844 8.420 21.969 1.00 39.78 91 GLU A N 1
ATOM 645 C CA . GLU A 1 99 ? 76.440 8.650 21.641 1.00 35.48 91 GLU A CA 1
ATOM 646 C C . GLU A 1 99 ? 76.214 8.222 20.202 1.00 36.91 91 GLU A C 1
ATOM 647 O O . GLU A 1 99 ? 77.148 8.178 19.406 1.00 33.04 91 GLU A O 1
ATOM 653 N N . VAL A 1 100 ? 74.976 7.868 19.868 1.00 30.63 92 VAL A N 1
ATOM 654 C CA . VAL A 1 100 ? 74.659 7.518 18.490 1.00 25.33 92 VAL A CA 1
ATOM 655 C C . VAL A 1 100 ? 73.868 8.658 17.869 1.00 24.94 92 VAL A C 1
ATOM 656 O O . VAL A 1 100 ? 73.137 9.392 18.549 1.00 24.18 92 VAL A O 1
ATOM 660 N N . THR A 1 101 ? 74.032 8.812 16.560 1.00 21.82 93 THR A N 1
ATOM 661 C CA . THR A 1 101 ? 73.177 9.714 15.806 1.00 20.99 93 THR A CA 1
ATOM 662 C C . THR A 1 101 ? 71.715 9.305 15.977 1.00 22.97 93 THR A C 1
ATOM 663 O O . THR A 1 101 ? 71.391 8.112 16.050 1.00 22.71 93 THR A O 1
ATOM 667 N N . GLY A 1 102 ? 70.827 10.301 16.052 1.00 19.93 94 GLY A N 1
ATOM 668 C CA . GLY A 1 102 ? 69.415 10.002 16.108 1.00 19.43 94 GLY A CA 1
ATOM 669 C C . GLY A 1 102 ? 68.971 9.206 14.898 1.00 25.77 94 GLY A C 1
ATOM 670 O O . GLY A 1 102 ? 69.591 9.227 13.825 1.00 23.19 94 GLY A O 1
ATOM 671 N N . ARG A 1 103 ? 67.886 8.462 15.088 1.00 19.99 95 ARG A N 1
ATOM 672 C CA . ARG A 1 103 ? 67.415 7.529 14.075 1.00 19.49 95 ARG A CA 1
ATOM 673 C C . ARG A 1 103 ? 65.933 7.736 13.830 1.00 22.69 95 ARG A C 1
ATOM 674 O O . ARG A 1 103 ? 65.178 8.052 14.761 1.00 23.37 95 ARG A O 1
ATOM 682 N N . ALA A 1 104 ? 65.520 7.598 12.570 1.00 23.23 96 ALA A N 1
ATOM 683 C CA . ALA A 1 104 ? 64.099 7.475 12.247 1.00 26.95 96 ALA A CA 1
ATOM 684 C C . ALA A 1 104 ? 63.884 6.084 11.697 1.00 28.86 96 ALA A C 1
ATOM 685 O O . ALA A 1 104 ? 64.473 5.727 10.675 1.00 26.59 96 ALA A O 1
ATOM 687 N N . VAL A 1 105 ? 63.055 5.294 12.368 1.00 21.48 97 VAL A N 1
ATOM 688 C CA . VAL A 1 105 ? 62.733 3.965 11.870 1.00 21.35 97 VAL A CA 1
ATOM 689 C C . VAL A 1 105 ? 61.441 4.118 11.084 1.00 23.95 97 VAL A C 1
ATOM 690 O O . VAL A 1 105 ? 60.387 4.364 11.675 1.00 23.43 97 VAL A O 1
ATOM 694 N N . ILE A 1 106 ? 61.522 3.998 9.756 1.00 22.35 98 ILE A N 1
ATOM 695 C CA . ILE A 1 106 ? 60.413 4.332 8.860 1.00 19.87 98 ILE A CA 1
ATOM 696 C C . ILE A 1 106 ? 59.864 3.055 8.254 1.00 25.26 98 ILE A C 1
ATOM 697 O O . ILE A 1 106 ? 60.584 2.310 7.575 1.00 26.13 98 ILE A O 1
ATOM 702 N N . GLN A 1 107 ? 58.591 2.790 8.509 1.00 22.39 99 GLN A N 1
ATOM 703 C CA . GLN A 1 107 ? 57.891 1.716 7.830 1.00 26.84 99 GLN A CA 1
ATOM 704 C C . GLN A 1 107 ? 57.348 2.310 6.540 1.00 24.53 99 GLN A C 1
ATOM 705 O O . GLN A 1 107 ? 56.507 3.209 6.578 1.00 25.57 99 GLN A O 1
ATOM 711 N N . SER A 1 108 ? 57.858 1.834 5.412 1.00 27.55 100 SER A N 1
ATOM 712 C CA . SER A 1 108 ? 57.443 2.298 4.093 1.00 27.64 100 SER A CA 1
ATOM 713 C C . SER A 1 108 ? 56.465 1.269 3.542 1.00 25.69 100 SER A C 1
ATOM 714 O O . SER A 1 108 ? 56.868 0.238 3.002 1.00 26.44 100 SER A O 1
ATOM 717 N N . ALA A 1 109 ? 55.179 1.561 3.692 1.00 29.45 101 ALA A N 1
ATOM 718 C CA . ALA A 1 109 ? 54.118 0.638 3.315 1.00 36.10 101 ALA A CA 1
ATOM 719 C C . ALA A 1 109 ? 53.875 0.694 1.815 1.00 37.42 101 ALA A C 1
ATOM 720 O O . ALA A 1 109 ? 53.941 1.767 1.206 1.00 42.69 101 ALA A O 1
ATOM 722 N N . ALA A 1 110 ? 53.597 -0.471 1.228 1.00 31.81 102 ALA A N 1
ATOM 723 C CA . ALA A 1 110 ? 53.307 -0.543 -0.200 1.00 39.89 102 ALA A CA 1
ATOM 724 C C . ALA A 1 110 ? 52.052 0.245 -0.531 1.00 51.57 102 ALA A C 1
ATOM 725 O O . ALA A 1 110 ? 52.013 0.975 -1.528 1.00 54.94 102 ALA A O 1
ATOM 727 N N . ASP A 1 111 ? 51.029 0.130 0.313 1.00 52.40 103 ASP A N 1
ATOM 728 C CA . ASP A 1 111 ? 49.722 0.721 0.061 1.00 64.39 103 ASP A CA 1
ATOM 729 C C . ASP A 1 111 ? 49.274 1.440 1.333 1.00 64.56 103 ASP A C 1
ATOM 730 O O . ASP A 1 111 ? 48.289 1.066 1.972 1.00 71.08 103 ASP A O 1
ATOM 732 N N . GLY A 1 112 ? 50.012 2.474 1.708 1.00 49.38 104 GLY A N 1
ATOM 733 C CA . GLY A 1 112 ? 49.649 3.218 2.894 1.00 54.75 104 GLY A CA 1
ATOM 734 C C . GLY A 1 112 ? 50.555 4.409 3.101 1.00 54.44 104 GLY A C 1
ATOM 735 O O . GLY A 1 112 ? 51.587 4.573 2.437 1.00 45.69 104 GLY A O 1
ATOM 736 N N . GLU A 1 113 ? 50.121 5.268 4.016 1.00 52.72 105 GLU A N 1
ATOM 737 C CA . GLU A 1 113 ? 51.026 6.249 4.577 1.00 51.98 105 GLU A CA 1
ATOM 738 C C . GLU A 1 113 ? 52.132 5.517 5.322 1.00 45.62 105 GLU A C 1
ATOM 739 O O . GLU A 1 113 ? 51.939 4.412 5.833 1.00 54.70 105 GLU A O 1
ATOM 741 N N . ASN A 1 114 ? 53.305 6.130 5.357 1.00 33.93 106 ASN A N 1
ATOM 742 C CA . ASN A 1 114 ? 54.401 5.611 6.149 1.00 32.66 106 ASN A CA 1
ATOM 743 C C . ASN A 1 114 ? 54.170 5.942 7.620 1.00 35.77 106 ASN A C 1
ATOM 744 O O . ASN A 1 114 ? 53.323 6.770 7.965 1.00 31.53 106 ASN A O 1
ATOM 749 N N . SER A 1 115 ? 54.912 5.257 8.492 1.00 27.56 107 SER A N 1
ATOM 750 C CA . SER A 1 115 ? 54.883 5.495 9.931 1.00 24.72 107 SER A CA 1
ATOM 751 C C . SER A 1 115 ? 56.312 5.602 10.422 1.00 26.42 107 SER A C 1
ATOM 752 O O . SER A 1 115 ? 57.164 4.813 10.004 1.00 22.49 107 SER A O 1
ATOM 755 N N . ILE A 1 116 ? 56.565 6.544 11.333 1.00 22.08 108 ILE A N 1
ATOM 756 C CA . ILE A 1 116 ? 57.924 6.847 11.764 1.00 19.19 108 ILE A CA 1
ATOM 757 C C . ILE A 1 116 ? 58.030 6.718 13.275 1.00 22.71 108 ILE A C 1
ATOM 758 O O . ILE A 1 116 ? 57.189 7.241 14.016 1.00 26.26 108 ILE A O 1
ATOM 763 N N . VAL A 1 117 ? 59.059 6.020 13.723 1.00 21.19 109 VAL A N 1
ATOM 764 C CA . VAL A 1 117 ? 59.451 5.972 15.129 1.00 19.48 109 VAL A CA 1
ATOM 765 C C . VAL A 1 117 ? 60.791 6.672 15.247 1.00 23.32 109 VAL A C 1
ATOM 766 O O . VAL A 1 117 ? 61.757 6.272 14.593 1.00 21.92 109 VAL A O 1
ATOM 770 N N . LEU A 1 118 ? 60.858 7.706 16.082 1.00 18.50 110 LEU A N 1
ATOM 771 C CA . LEU A 1 118 ? 62.106 8.438 16.269 1.00 19.80 110 LEU A CA 1
ATOM 772 C C . LEU A 1 118 ? 62.858 7.901 17.478 1.00 23.73 110 LEU A C 1
ATOM 773 O O . LEU A 1 118 ? 62.257 7.522 18.485 1.00 27.95 110 LEU A O 1
ATOM 778 N N . HIS A 1 119 ? 64.181 7.851 17.380 1.00 21.21 111 HIS A N 1
ATOM 779 C CA . HIS A 1 119 ? 65.026 7.642 18.544 1.00 16.58 111 HIS A CA 1
ATOM 780 C C . HIS A 1 119 ? 65.945 8.843 18.611 1.00 21.09 111 HIS A C 1
ATOM 781 O O . HIS A 1 119 ? 66.704 9.074 17.675 1.00 22.40 111 HIS A O 1
ATOM 788 N N . ALA A 1 120 ? 65.824 9.642 19.677 1.00 20.69 112 ALA A N 1
ATOM 789 C CA . ALA A 1 120 ? 66.485 10.948 19.711 1.00 22.46 112 ALA A CA 1
ATOM 790 C C . ALA A 1 120 ? 67.996 10.830 19.595 1.00 20.11 112 ALA A C 1
ATOM 791 O O . ALA A 1 120 ? 68.628 11.586 18.844 1.00 18.98 112 ALA A O 1
ATOM 793 N N . GLY A 1 121 ? 68.603 9.947 20.391 1.00 18.02 113 GLY A N 1
ATOM 794 C CA . GLY A 1 121 ? 70.066 9.825 20.359 1.00 18.23 113 GLY A CA 1
ATOM 795 C C . GLY A 1 121 ? 70.726 11.178 20.598 1.00 21.62 113 GLY A C 1
ATOM 796 O O . GLY A 1 121 ? 70.315 11.955 21.469 1.00 19.22 113 GLY A O 1
ATOM 797 N N . ALA A 1 122 ? 71.729 11.494 19.772 1.00 21.11 114 ALA A N 1
ATOM 798 C CA . ALA A 1 122 ? 72.476 12.740 19.929 1.00 21.87 114 ALA A CA 1
ATOM 799 C C . ALA A 1 122 ? 71.627 13.978 19.705 1.00 19.71 114 ALA A C 1
ATOM 800 O O . ALA A 1 122 ? 72.031 15.076 20.113 1.00 17.36 114 ALA A O 1
ATOM 802 N N . ASN A 1 123 ? 70.450 13.848 19.090 1.00 17.74 115 ASN A N 1
ATOM 803 C CA . ASN A 1 123 ? 69.636 15.043 18.887 1.00 18.18 115 ASN A CA 1
ATOM 804 C C . ASN A 1 123 ? 69.197 15.664 20.201 1.00 18.14 115 ASN A C 1
ATOM 805 O O . ASN A 1 123 ? 68.890 16.868 20.228 1.00 18.96 115 ASN A O 1
ATOM 810 N N . TYR A 1 124 ? 69.168 14.888 21.287 1.00 17.10 116 TYR A N 1
ATOM 811 C CA . TYR A 1 124 ? 68.808 15.418 22.601 1.00 16.57 116 TYR A CA 1
ATOM 812 C C . TYR A 1 124 ? 70.023 15.663 23.486 1.00 23.40 116 TYR A C 1
ATOM 813 O O . TYR A 1 124 ? 69.875 15.858 24.700 1.00 21.48 116 TYR A O 1
ATOM 822 N N . TYR A 1 125 ? 71.211 15.677 22.905 1.00 18.74 117 TYR A N 1
ATOM 823 C CA . TYR A 1 125 ? 72.417 16.047 23.639 1.00 17.14 117 TYR A CA 1
ATOM 824 C C . TYR A 1 125 ? 72.551 17.555 23.734 1.00 19.96 117 TYR A C 1
ATOM 825 O O . TYR A 1 125 ? 72.349 18.275 22.756 1.00 19.12 117 TYR A O 1
ATOM 834 N N . LEU A 1 126 ? 72.900 18.025 24.922 1.00 21.82 118 LEU A N 1
ATOM 835 C CA . LEU A 1 126 ? 73.249 19.409 25.132 1.00 22.88 118 LEU A CA 1
ATOM 836 C C . LEU A 1 126 ? 74.598 19.420 25.834 1.00 19.59 118 LEU A C 1
ATOM 837 O O . LEU A 1 126 ? 74.780 18.731 26.857 1.00 18.87 118 LEU A O 1
ATOM 842 N N . PRO A 1 127 ? 75.570 20.167 25.331 1.00 21.02 119 PRO A N 1
ATOM 843 C CA . PRO A 1 127 ? 76.897 20.151 25.953 1.00 20.63 119 PRO A CA 1
ATOM 844 C C . PRO A 1 127 ? 76.923 20.931 27.251 1.00 21.55 119 PRO A C 1
ATOM 845 O O . PRO A 1 127 ? 76.222 21.934 27.412 1.00 23.17 119 PRO A O 1
ATOM 849 N N . SER A 1 128 ? 77.776 20.449 28.195 1.00 20.10 120 SER A N 1
ATOM 850 C CA . SER A 1 128 ? 78.036 21.156 29.439 1.00 20.73 120 SER A CA 1
ATOM 851 C C . SER A 1 128 ? 79.439 21.760 29.411 1.00 20.17 120 SER A C 1
ATOM 852 O O . SER A 1 128 ? 80.361 21.125 28.899 1.00 25.75 120 SER A O 1
ATOM 855 N N . PRO A 1 129 ? 79.639 22.990 29.916 1.00 21.82 121 PRO A N 1
ATOM 856 C CA . PRO A 1 129 ? 78.577 23.919 30.350 1.00 20.02 121 PRO A CA 1
ATOM 857 C C . PRO A 1 129 ? 77.828 24.437 29.168 1.00 21.39 121 PRO A C 1
ATOM 858 O O . PRO A 1 129 ? 78.290 24.263 28.040 1.00 22.73 121 PRO A O 1
ATOM 862 N N . THR A 1 130 ? 76.660 25.021 29.406 1.00 21.14 122 THR A N 1
ATOM 863 C CA . THR A 1 130 ? 75.886 25.568 28.312 1.00 17.79 122 THR A CA 1
ATOM 864 C C . THR A 1 130 ? 76.626 26.782 27.775 1.00 20.56 122 THR A C 1
ATOM 865 O O . THR A 1 130 ? 76.875 27.727 28.532 1.00 20.43 122 THR A O 1
ATOM 869 N N . PRO A 1 131 ? 77.013 26.803 26.515 1.00 21.92 123 PRO A N 1
ATOM 870 C CA . PRO A 1 131 ? 77.803 27.931 26.021 1.00 21.58 123 PRO A CA 1
ATOM 871 C C . PRO A 1 131 ? 76.902 29.076 25.567 1.00 18.73 123 PRO A C 1
ATOM 872 O O . PRO A 1 131 ? 75.688 28.924 25.408 1.00 20.48 123 PRO A O 1
ATOM 876 N N . THR A 1 132 ? 77.542 30.236 25.402 1.00 23.68 124 THR A N 1
ATOM 877 C CA . THR A 1 132 ? 76.896 31.340 24.704 1.00 24.37 124 THR A CA 1
ATOM 878 C C . THR A 1 132 ? 76.574 30.881 23.292 1.00 29.34 124 THR A C 1
ATOM 879 O O . THR A 1 132 ? 77.448 30.362 22.586 1.00 32.94 124 THR A O 1
ATOM 883 N N . THR A 1 133 ? 75.350 31.121 22.863 1.00 25.77 125 THR A N 1
ATOM 884 C CA . THR A 1 133 ? 75.004 31.023 21.446 1.00 34.66 125 THR A CA 1
ATOM 885 C C . THR A 1 133 ? 74.541 32.397 20.973 1.00 32.44 125 THR A C 1
ATOM 886 O O . THR A 1 133 ? 73.617 32.987 21.541 1.00 33.37 125 THR A O 1
ATOM 890 N N . SER A 1 134 ? 75.269 32.959 20.030 1.00 32.81 126 SER A N 1
ATOM 891 C CA . SER A 1 134 ? 74.952 34.256 19.474 1.00 26.12 126 SER A CA 1
ATOM 892 C C . SER A 1 134 ? 74.181 34.031 18.194 1.00 29.33 126 SER A C 1
ATOM 893 O O . SER A 1 134 ? 74.455 33.084 17.445 1.00 26.70 126 SER A O 1
ATOM 896 N N . LEU A 1 135 ? 73.198 34.884 17.963 1.00 23.90 127 LEU A N 1
ATOM 897 C CA . LEU A 1 135 ? 72.490 34.892 16.697 1.00 27.44 127 LEU A CA 1
ATOM 898 C C . LEU A 1 135 ? 72.959 36.030 15.813 1.00 29.75 127 LEU A C 1
ATOM 899 O O . LEU A 1 135 ? 72.306 36.337 14.811 1.00 31.10 127 LEU A O 1
ATOM 904 N N . ALA A 1 136 ? 74.097 36.647 16.165 1.00 29.52 128 ALA A N 1
ATOM 905 C CA . ALA A 1 136 ? 74.493 37.915 15.565 1.00 38.37 128 ALA A CA 1
ATOM 906 C C . ALA A 1 136 ? 74.616 37.828 14.048 1.00 43.18 128 ALA A C 1
ATOM 907 O O . ALA A 1 136 ? 74.313 38.800 13.348 1.00 46.17 128 ALA A O 1
ATOM 909 N N . THR A 1 137 ? 75.077 36.693 13.515 1.00 34.42 129 THR A N 1
ATOM 910 C CA . THR A 1 137 ? 75.315 36.626 12.075 1.00 34.53 129 THR A CA 1
ATOM 911 C C . THR A 1 137 ? 74.078 36.219 11.286 1.00 35.90 129 THR A C 1
ATOM 912 O O . THR A 1 137 ? 74.132 36.174 10.051 1.00 33.18 129 THR A O 1
ATOM 916 N N . TYR A 1 138 ? 72.968 35.927 11.951 1.00 27.34 130 TYR A N 1
ATOM 917 C CA . TYR A 1 138 ? 71.813 35.319 11.299 1.00 26.10 130 TYR A CA 1
ATOM 918 C C . TYR A 1 138 ? 70.669 36.307 11.129 1.00 27.55 130 TYR A C 1
ATOM 919 O O . TYR A 1 138 ? 70.417 37.137 12.006 1.00 27.88 130 TYR A O 1
ATOM 928 N N . THR A 1 139 ? 69.976 36.197 9.992 1.00 23.78 131 THR A N 1
ATOM 929 C CA . THR A 1 139 ? 68.739 36.912 9.739 1.00 24.07 131 THR A CA 1
ATOM 930 C C . THR A 1 139 ? 67.519 36.008 9.847 1.00 24.97 131 THR A C 1
ATOM 931 O O . THR A 1 139 ? 66.401 36.515 10.015 1.00 23.56 131 THR A O 1
ATOM 935 N N . HIS A 1 140 ? 67.705 34.690 9.736 1.00 21.59 132 HIS A N 1
ATOM 936 C CA . HIS A 1 140 ? 66.595 33.740 9.721 1.00 23.81 132 HIS A CA 1
ATOM 937 C C . HIS A 1 140 ? 66.912 32.577 10.645 1.00 24.41 132 HIS A C 1
ATOM 938 O O . HIS A 1 140 ? 68.065 32.138 10.717 1.00 22.67 132 HIS A O 1
ATOM 945 N N . LEU A 1 141 ? 65.880 32.071 11.327 1.00 20.82 133 LEU A N 1
ATOM 946 C CA . LEU A 1 141 ? 65.973 30.890 12.175 1.00 20.82 133 LEU A CA 1
ATOM 947 C C . LEU A 1 141 ? 64.944 29.875 11.719 1.00 21.96 133 LEU A C 1
ATOM 948 O O . LEU A 1 141 ? 63.780 30.224 11.486 1.00 20.27 133 LEU A O 1
ATOM 953 N N . LEU A 1 142 ? 65.363 28.621 11.604 1.00 20.48 134 LEU A N 1
ATOM 954 C CA . LEU A 1 142 ? 64.455 27.521 11.289 1.00 18.08 134 LEU A CA 1
ATOM 955 C C . LEU A 1 142 ? 64.520 26.500 12.412 1.00 18.89 134 LEU A C 1
ATOM 956 O O . LEU A 1 142 ? 65.610 26.053 12.775 1.00 18.79 134 LEU A O 1
ATOM 961 N N . VAL A 1 143 ? 63.357 26.125 12.963 1.00 17.31 135 VAL A N 1
ATOM 962 C CA . VAL A 1 143 ? 63.282 25.194 14.082 1.00 17.98 135 VAL A CA 1
ATOM 963 C C . VAL A 1 143 ? 62.150 24.212 13.816 1.00 17.21 135 VAL A C 1
ATOM 964 O O . VAL A 1 143 ? 61.221 24.489 13.061 1.00 19.01 135 VAL A O 1
ATOM 968 N N . GLN A 1 144 ? 62.269 23.032 14.414 1.00 19.19 136 GLN A N 1
ATOM 969 C CA . GLN A 1 144 ? 61.225 22.012 14.316 1.00 18.64 136 GLN A CA 1
ATOM 970 C C . GLN A 1 144 ? 61.029 21.471 15.710 1.00 17.37 136 GLN A C 1
ATOM 971 O O . GLN A 1 144 ? 61.146 22.235 16.666 1.00 19.04 136 GLN A O 1
ATOM 977 N N . ASN A 1 145 ? 60.780 20.162 15.859 1.00 17.25 137 ASN A N 1
ATOM 978 C CA . ASN A 1 145 ? 60.570 19.684 17.222 1.00 16.79 137 ASN A CA 1
ATOM 979 C C . ASN A 1 145 ? 61.242 18.338 17.456 1.00 16.17 137 ASN A C 1
ATOM 980 O O . ASN A 1 145 ? 60.732 17.527 18.230 1.00 17.54 137 ASN A O 1
ATOM 985 N N . GLU A 1 146 ? 62.385 18.089 16.826 1.00 14.08 138 GLU A N 1
ATOM 986 C CA . GLU A 1 146 ? 63.091 16.823 17.031 1.00 14.94 138 GLU A CA 1
ATOM 987 C C . GLU A 1 146 ? 64.294 16.963 17.951 1.00 19.08 138 GLU A C 1
ATOM 988 O O . GLU A 1 146 ? 65.120 16.040 18.006 1.00 17.46 138 GLU A O 1
ATOM 994 N N . VAL A 1 147 ? 64.436 18.104 18.627 1.00 17.35 139 VAL A N 1
ATOM 995 C CA . VAL A 1 147 ? 65.450 18.330 19.654 1.00 17.02 139 VAL A CA 1
ATOM 996 C C . VAL A 1 147 ? 64.711 18.750 20.917 1.00 18.77 139 VAL A C 1
ATOM 997 O O . VAL A 1 147 ? 63.474 18.915 20.856 1.00 18.57 139 VAL A O 1
ATOM 1001 N N . PRO A 1 148 ? 65.386 18.926 22.075 1.00 17.29 140 PRO A N 1
ATOM 1002 C CA . PRO A 1 148 ? 64.640 19.206 23.307 1.00 14.30 140 PRO A CA 1
ATOM 1003 C C . PRO A 1 148 ? 63.867 20.492 23.143 1.00 18.61 140 PRO A C 1
ATOM 1004 O O . PRO A 1 148 ? 64.403 21.482 22.641 1.00 16.22 140 PRO A O 1
ATOM 1008 N N . LEU A 1 149 ? 62.601 20.477 23.578 1.00 16.66 141 LEU A N 1
ATOM 1009 C CA . LEU A 1 149 ? 61.765 21.653 23.326 1.00 15.92 141 LEU A CA 1
ATOM 1010 C C . LEU A 1 149 ? 62.344 22.892 23.994 1.00 14.25 141 LEU A C 1
ATOM 1011 O O . LEU A 1 149 ? 62.244 23.998 23.456 1.00 16.18 141 LEU A O 1
ATOM 1016 N N . SER A 1 150 ? 62.936 22.741 25.189 1.00 16.51 142 SER A N 1
ATOM 1017 C CA . SER A 1 150 ? 63.487 23.913 25.847 1.00 15.07 142 SER A CA 1
ATOM 1018 C C . SER A 1 150 ? 64.539 24.586 24.975 1.00 17.26 142 SER A C 1
ATOM 1019 O O . SER A 1 150 ? 64.698 25.819 25.032 1.00 16.08 142 SER A O 1
ATOM 1022 N N . SER A 1 151 ? 65.274 23.803 24.183 1.00 16.16 143 SER A N 1
ATOM 1023 C CA . SER A 1 151 ? 66.309 24.389 23.321 1.00 19.28 143 SER A CA 1
ATOM 1024 C C . SER A 1 151 ? 65.668 25.131 22.156 1.00 19.09 143 SER A C 1
ATOM 1025 O O . SER A 1 151 ? 66.011 26.286 21.873 1.00 19.30 143 SER A O 1
ATOM 1028 N N . THR A 1 152 ? 64.686 24.508 21.499 1.00 16.93 144 THR A N 1
ATOM 1029 C CA . THR A 1 152 ? 63.923 25.225 20.482 1.00 17.68 144 THR A CA 1
ATOM 1030 C C . THR A 1 152 ? 63.326 26.520 21.050 1.00 19.38 144 THR A C 1
ATOM 1031 O O . THR A 1 152 ? 63.423 27.584 20.430 1.00 19.78 144 THR A O 1
ATOM 1035 N N . LEU A 1 153 ? 62.712 26.453 22.241 1.00 16.25 145 LEU A N 1
ATOM 1036 C CA . LEU A 1 153 ? 62.140 27.666 22.840 1.00 16.78 145 LEU A CA 1
ATOM 1037 C C . LEU A 1 153 ? 63.208 28.740 23.056 1.00 17.78 145 LEU A C 1
ATOM 1038 O O . LEU A 1 153 ? 62.960 29.940 22.839 1.00 17.92 145 LEU A O 1
ATOM 1043 N N . ALA A 1 154 ? 64.380 28.331 23.547 1.00 18.63 146 ALA A N 1
ATOM 1044 C CA . ALA A 1 154 ? 65.442 29.297 23.824 1.00 20.43 146 ALA A CA 1
ATOM 1045 C C . ALA A 1 154 ? 65.890 30.003 22.548 1.00 16.38 146 ALA A C 1
ATOM 1046 O O . ALA A 1 154 ? 66.072 31.232 22.537 1.00 18.21 146 ALA A O 1
ATOM 1048 N N . TYR A 1 155 ? 66.084 29.248 21.462 1.00 15.81 147 TYR A N 1
ATOM 1049 C CA . TYR A 1 155 ? 66.547 29.874 20.223 1.00 18.69 147 TYR A CA 1
ATOM 1050 C C . TYR A 1 155 ? 65.473 30.777 19.622 1.00 19.94 147 TYR A C 1
ATOM 1051 O O . TYR A 1 155 ? 65.771 31.886 19.152 1.00 18.59 147 TYR A O 1
ATOM 1060 N N . LEU A 1 156 ? 64.222 30.321 19.628 1.00 18.28 148 LEU A N 1
ATOM 1061 C CA . LEU A 1 156 ? 63.133 31.173 19.120 1.00 18.50 148 LEU A CA 1
ATOM 1062 C C . LEU A 1 156 ? 63.006 32.451 19.929 1.00 16.52 148 LEU A C 1
ATOM 1063 O O . LEU A 1 156 ? 62.813 33.550 19.370 1.00 19.58 148 LEU A O 1
ATOM 1068 N N . THR A 1 157 ? 63.113 32.346 21.250 1.00 19.43 149 THR A N 1
ATOM 1069 C CA . THR A 1 157 ? 63.015 33.546 22.088 1.00 17.60 149 THR A CA 1
ATOM 1070 C C . THR A 1 157 ? 64.157 34.503 21.802 1.00 23.68 149 THR A C 1
ATOM 1071 O O . THR A 1 157 ? 63.954 35.728 21.690 1.00 22.48 149 THR A O 1
ATOM 1075 N N . ALA A 1 158 ? 65.371 33.969 21.661 1.00 20.51 150 ALA A N 1
ATOM 1076 C CA . ALA A 1 158 ? 66.508 34.820 21.329 1.00 22.23 150 ALA A CA 1
ATOM 1077 C C . ALA A 1 158 ? 66.318 35.484 19.970 1.00 22.18 150 ALA A C 1
ATOM 1078 O O . ALA A 1 158 ? 66.730 36.643 19.762 1.00 23.46 150 ALA A O 1
ATOM 1080 N N . ALA A 1 159 ? 65.728 34.752 19.027 1.00 20.69 151 ALA A N 1
ATOM 1081 C CA . ALA A 1 159 ? 65.473 35.295 17.702 1.00 22.34 151 ALA A CA 1
ATOM 1082 C C . ALA A 1 159 ? 64.467 36.436 17.782 1.00 21.17 151 ALA A C 1
ATOM 1083 O O . ALA A 1 159 ? 64.665 37.503 17.182 1.00 23.26 151 ALA A O 1
ATOM 1085 N N . GLY A 1 160 ? 63.394 36.237 18.548 1.00 23.81 152 GLY A N 1
ATOM 1086 C CA . GLY A 1 160 ? 62.352 37.248 18.615 1.00 20.20 152 GLY A CA 1
ATOM 1087 C C . GLY A 1 160 ? 62.772 38.458 19.400 1.00 23.05 152 GLY A C 1
ATOM 1088 O O . GLY A 1 160 ? 62.270 39.561 19.160 1.00 25.41 152 GLY A O 1
ATOM 1089 N N . GLN A 1 161 ? 63.707 38.287 20.340 1.00 23.10 153 GLN A N 1
ATOM 1090 C CA . GLN A 1 161 ? 64.168 39.406 21.149 1.00 25.42 153 GLN A CA 1
ATOM 1091 C C . GLN A 1 161 ? 65.409 40.083 20.595 1.00 26.53 153 GLN A C 1
ATOM 1092 O O . GLN A 1 161 ? 65.885 41.042 21.203 1.00 26.57 153 GLN A O 1
ATOM 1098 N N . SER A 1 162 ? 65.925 39.636 19.458 1.00 24.81 154 SER A N 1
ATOM 1099 C CA . SER A 1 162 ? 67.046 40.323 18.840 1.00 25.60 154 SER A CA 1
ATOM 1100 C C . SER A 1 162 ? 66.611 41.667 18.276 1.00 30.74 154 SER A C 1
ATOM 1101 O O . SER A 1 162 ? 65.424 41.943 18.084 1.00 31.18 154 SER A O 1
ATOM 1104 N N . SER A 1 163 ? 67.609 42.488 17.982 1.00 33.50 155 SER A N 1
ATOM 1105 C CA . SER A 1 163 ? 67.408 43.865 17.537 1.00 36.02 155 SER A CA 1
ATOM 1106 C C . SER A 1 163 ? 68.130 44.037 16.211 1.00 39.72 155 SER A C 1
ATOM 1107 O O . SER A 1 163 ? 69.368 44.161 16.192 1.00 40.27 155 SER A O 1
ATOM 1110 N N . PRO A 1 164 ? 67.424 43.987 15.068 1.00 39.04 156 PRO A N 1
ATOM 1111 C CA . PRO A 1 164 ? 66.007 43.671 14.893 1.00 37.73 156 PRO A CA 1
ATOM 1112 C C . PRO A 1 164 ? 65.740 42.172 15.083 1.00 30.53 156 PRO A C 1
ATOM 1113 O O . PRO A 1 164 ? 66.698 41.391 15.046 1.00 30.43 156 PRO A O 1
ATOM 1117 N N . PRO A 1 165 ? 64.480 41.782 15.267 1.00 31.07 157 PRO A N 1
ATOM 1118 C CA . PRO A 1 165 ? 64.174 40.353 15.417 1.00 25.33 157 PRO A CA 1
ATOM 1119 C C . PRO A 1 165 ? 64.532 39.577 14.158 1.00 30.12 157 PRO A C 1
ATOM 1120 O O . PRO A 1 165 ? 64.378 40.065 13.037 1.00 31.29 157 PRO A O 1
ATOM 1124 N N . LEU A 1 166 ? 64.991 38.346 14.346 1.00 26.86 158 LEU A N 1
ATOM 1125 C CA . LEU A 1 166 ? 65.171 37.481 13.193 1.00 24.35 158 LEU A CA 1
ATOM 1126 C C . LEU A 1 166 ? 63.816 37.104 12.623 1.00 25.51 158 LEU A C 1
ATOM 1127 O O . LEU A 1 166 ? 62.794 37.169 13.301 1.00 25.28 158 LEU A O 1
ATOM 1132 N N . THR A 1 167 ? 63.826 36.647 11.382 1.00 21.40 159 THR A N 1
ATOM 1133 C CA . THR A 1 167 ? 62.659 35.995 10.806 1.00 20.27 159 THR A CA 1
ATOM 1134 C C . THR A 1 167 ? 62.715 34.531 11.207 1.00 25.33 159 THR A C 1
ATOM 1135 O O . THR A 1 167 ? 63.625 33.805 10.794 1.00 25.28 159 THR A O 1
ATOM 1139 N N . SER A 1 168 ? 61.782 34.094 12.039 1.00 19.18 160 SER A N 1
ATOM 1140 C CA . SER A 1 168 ? 61.818 32.725 12.541 1.00 19.27 160 SER A CA 1
ATOM 1141 C C . SER A 1 168 ? 60.702 31.912 11.901 1.00 19.45 160 SER A C 1
ATOM 1142 O O . SER A 1 168 ? 59.595 32.413 11.698 1.00 20.67 160 SER A O 1
ATOM 1145 N N . VAL A 1 169 ? 60.993 30.642 11.629 1.00 18.85 161 VAL A N 1
ATOM 1146 C CA . VAL A 1 169 ? 60.110 29.740 10.895 1.00 18.02 161 VAL A CA 1
ATOM 1147 C C . VAL A 1 169 ? 60.070 28.432 11.667 1.00 22.27 161 VAL A C 1
ATOM 1148 O O . VAL A 1 169 ? 61.121 27.873 11.984 1.00 18.82 161 VAL A O 1
ATOM 1152 N N . PHE A 1 170 ? 58.865 27.964 12.008 1.00 18.82 162 PHE A N 1
ATOM 1153 C CA . PHE A 1 170 ? 58.722 26.801 12.884 1.00 17.70 162 PHE A CA 1
ATOM 1154 C C . PHE A 1 170 ? 57.835 25.762 12.220 1.00 23.70 162 PHE A C 1
ATOM 1155 O O . PHE A 1 170 ? 56.786 26.104 11.669 1.00 21.07 162 PHE A O 1
ATOM 1163 N N . ASN A 1 171 ? 58.254 24.498 12.282 1.00 18.43 163 ASN A N 1
ATOM 1164 C CA . ASN A 1 171 ? 57.478 23.369 11.768 1.00 16.82 163 ASN A CA 1
ATOM 1165 C C . ASN A 1 171 ? 57.272 22.416 12.946 1.00 20.05 163 ASN A C 1
ATOM 1166 O O . ASN A 1 171 ? 58.242 21.783 13.412 1.00 20.42 163 ASN A O 1
ATOM 1171 N N . PRO A 1 172 ? 56.069 22.318 13.514 1.00 20.91 164 PRO A N 1
ATOM 1172 C CA . PRO A 1 172 ? 55.926 21.530 14.771 1.00 17.80 164 PRO A CA 1
ATOM 1173 C C . PRO A 1 172 ? 55.872 20.028 14.535 1.00 19.55 164 PRO A C 1
ATOM 1174 O O . PRO A 1 172 ? 54.818 19.376 14.600 1.00 19.09 164 PRO A O 1
ATOM 1178 N N . SER A 1 173 ? 57.043 19.458 14.249 1.00 16.00 165 SER A N 1
ATOM 1179 C CA . SER A 1 173 ? 57.147 18.037 13.896 1.00 16.47 165 SER A CA 1
ATOM 1180 C C . SER A 1 173 ? 58.290 17.410 14.681 1.00 15.67 165 SER A C 1
ATOM 1181 O O . SER A 1 173 ? 59.443 17.853 14.544 1.00 17.93 165 SER A O 1
ATOM 1184 N N . PRO A 1 174 ? 58.046 16.354 15.458 1.00 18.09 166 PRO A N 1
ATOM 1185 C CA . PRO A 1 174 ? 56.718 15.758 15.729 1.00 17.32 166 PRO A CA 1
ATOM 1186 C C . PRO A 1 174 ? 55.840 16.711 16.517 1.00 21.03 166 PRO A C 1
ATOM 1187 O O . PRO A 1 174 ? 56.370 17.650 17.070 1.00 17.58 166 PRO A O 1
ATOM 1191 N N . MET A 1 175 ? 54.526 16.474 16.571 1.00 19.29 167 MET A N 1
ATOM 1192 C CA . MET A 1 175 ? 53.628 17.437 17.197 1.00 19.27 167 MET A CA 1
ATOM 1193 C C . MET A 1 175 ? 53.904 17.569 18.697 1.00 18.82 167 MET A C 1
ATOM 1194 O O . MET A 1 175 ? 54.236 16.588 19.385 1.00 18.46 167 MET A O 1
ATOM 1199 N N . LEU A 1 176 ? 53.791 18.803 19.189 1.00 16.30 168 LEU A N 1
ATOM 1200 C CA . LEU A 1 176 ? 53.911 19.151 20.598 1.00 14.71 168 LEU A CA 1
ATOM 1201 C C . LEU A 1 176 ? 52.652 18.705 21.334 1.00 17.63 168 LEU A C 1
ATOM 1202 O O . LEU A 1 176 ? 51.600 18.502 20.719 1.00 17.02 168 LEU A O 1
ATOM 1207 N N . THR A 1 177 ? 52.753 18.551 22.668 1.00 17.08 169 THR A N 1
ATOM 1208 C CA . THR A 1 177 ? 51.563 18.242 23.450 1.00 19.65 169 THR A CA 1
ATOM 1209 C C . THR A 1 177 ? 50.632 19.452 23.442 1.00 16.51 169 THR A C 1
ATOM 1210 O O . THR A 1 177 ? 51.070 20.586 23.208 1.00 17.97 169 THR A O 1
ATOM 1214 N N . PRO A 1 178 ? 49.334 19.248 23.697 1.00 17.22 170 PRO A N 1
ATOM 1215 C CA . PRO A 1 178 ? 48.425 20.410 23.666 1.00 13.97 170 PRO A CA 1
ATOM 1216 C C . PRO A 1 178 ? 48.833 21.480 24.657 1.00 17.39 170 PRO A C 1
ATOM 1217 O O . PRO A 1 178 ? 48.796 22.672 24.334 1.00 18.84 170 PRO A O 1
ATOM 1221 N N . ALA A 1 179 ? 49.284 21.093 25.852 1.00 19.30 171 ALA A N 1
ATOM 1222 C CA . ALA A 1 179 ? 49.706 22.120 26.804 1.00 19.81 171 ALA A CA 1
ATOM 1223 C C . ALA A 1 179 ? 50.933 22.877 26.292 1.00 21.14 171 ALA A C 1
ATOM 1224 O O . ALA A 1 179 ? 51.033 24.103 26.436 1.00 20.67 171 ALA A O 1
ATOM 1226 N N . GLN A 1 180 ? 51.878 22.166 25.688 1.00 16.70 172 GLN A N 1
ATOM 1227 C CA . GLN A 1 180 ? 53.033 22.851 25.118 1.00 16.37 172 GLN A CA 1
ATOM 1228 C C . GLN A 1 180 ? 52.615 23.836 24.033 1.00 21.58 172 GLN A C 1
ATOM 1229 O O . GLN A 1 180 ? 53.160 24.936 23.949 1.00 18.15 172 GLN A O 1
ATOM 1235 N N . LEU A 1 181 ? 51.675 23.445 23.167 1.00 18.34 173 LEU A N 1
ATOM 1236 C CA . LEU A 1 181 ? 51.194 24.372 22.144 1.00 17.69 173 LEU A CA 1
ATOM 1237 C C . LEU A 1 181 ? 50.563 25.604 22.782 1.00 20.63 173 LEU A C 1
ATOM 1238 O O . LEU A 1 181 ? 50.821 26.741 22.357 1.00 19.09 173 LEU A O 1
ATOM 1243 N N . ARG A 1 182 ? 49.756 25.409 23.825 1.00 16.78 174 ARG A N 1
ATOM 1244 C CA . ARG A 1 182 ? 49.096 26.553 24.448 1.00 18.37 174 ARG A CA 1
ATOM 1245 C C . ARG A 1 182 ? 50.061 27.490 25.149 1.00 21.60 174 ARG A C 1
ATOM 1246 O O . ARG A 1 182 ? 49.737 28.677 25.326 1.00 20.63 174 ARG A O 1
ATOM 1254 N N . GLU A 1 183 ? 51.243 27.009 25.520 1.00 17.96 175 GLU A N 1
ATOM 1255 C CA . GLU A 1 183 ? 52.202 27.837 26.253 1.00 17.55 175 GLU A CA 1
ATOM 1256 C C . GLU A 1 183 ? 53.336 28.328 25.371 1.00 22.31 175 GLU A C 1
ATOM 1257 O O . GLU A 1 183 ? 54.215 29.046 25.856 1.00 22.04 175 GLU A O 1
ATOM 1263 N N . PHE A 1 184 ? 53.342 27.917 24.109 1.00 17.78 176 PHE A N 1
ATOM 1264 C CA . PHE A 1 184 ? 54.414 28.258 23.185 1.00 17.56 176 PHE A CA 1
ATOM 1265 C C . PHE A 1 184 ? 54.446 29.763 22.919 1.00 19.63 176 PHE A C 1
ATOM 1266 O O . PHE A 1 184 ? 53.391 30.416 22.842 1.00 20.51 176 PHE A O 1
ATOM 1274 N N . PRO A 1 185 ? 55.648 30.369 22.821 1.00 18.89 177 PRO A N 1
ATOM 1275 C CA . PRO A 1 185 ? 55.753 31.831 22.651 1.00 17.27 177 PRO A CA 1
ATOM 1276 C C . PRO A 1 185 ? 55.523 32.242 21.200 1.00 22.07 177 PRO A C 1
ATOM 1277 O O . PRO A 1 185 ? 56.421 32.674 20.494 1.00 20.04 177 PRO A O 1
ATOM 1281 N N . TRP A 1 186 ? 54.278 32.070 20.737 1.00 16.79 178 TRP A N 1
ATOM 1282 C CA . TRP A 1 186 ? 53.926 32.393 19.358 1.00 20.55 178 TRP A CA 1
ATOM 1283 C C . TRP A 1 186 ? 54.274 33.824 18.989 1.00 21.06 178 TRP A C 1
ATOM 1284 O O . TRP A 1 186 ? 54.511 34.110 17.810 1.00 22.36 178 TRP A O 1
ATOM 1295 N N . LYS A 1 187 ? 54.266 34.741 19.956 1.00 21.31 179 LYS A N 1
ATOM 1296 C CA . LYS A 1 187 ? 54.532 36.129 19.593 1.00 24.87 179 LYS A CA 1
ATOM 1297 C C . LYS A 1 187 ? 55.909 36.317 18.977 1.00 24.53 179 LYS A C 1
ATOM 1298 O O . LYS A 1 187 ? 56.113 37.313 18.278 1.00 25.72 179 LYS A O 1
ATOM 1304 N N . HIS A 1 188 ? 56.864 35.405 19.221 1.00 19.85 180 HIS A N 1
ATOM 1305 C CA . HIS A 1 188 ? 58.218 35.530 18.672 1.00 22.62 180 HIS A CA 1
ATOM 1306 C C . HIS A 1 188 ? 58.359 34.940 17.284 1.00 23.75 180 HIS A C 1
ATOM 1307 O O . HIS A 1 188 ? 59.405 35.119 16.648 1.00 25.51 180 HIS A O 1
ATOM 1314 N N . LEU A 1 189 ? 57.342 34.248 16.799 1.00 19.09 181 LEU A N 1
ATOM 1315 C CA . LEU A 1 189 ? 57.459 33.438 15.596 1.00 18.13 181 LEU A CA 1
ATOM 1316 C C . LEU A 1 189 ? 57.000 34.218 14.372 1.00 27.09 181 LEU A C 1
ATOM 1317 O O . LEU A 1 189 ? 55.895 34.771 14.363 1.00 22.68 181 LEU A O 1
ATOM 1322 N N . SER A 1 190 ? 57.831 34.236 13.326 1.00 20.65 182 SER A N 1
ATOM 1323 C CA . SER A 1 190 ? 57.403 34.936 12.112 1.00 21.68 182 SER A CA 1
ATOM 1324 C C . SER A 1 190 ? 56.506 34.070 11.239 1.00 25.71 182 SER A C 1
ATOM 1325 O O . SER A 1 190 ? 55.538 34.579 10.658 1.00 20.93 182 SER A O 1
ATOM 1328 N N . TRP A 1 191 ? 56.852 32.786 11.082 1.00 25.14 183 TRP A N 1
ATOM 1329 C CA . TRP A 1 191 ? 56.136 31.890 10.176 1.00 21.09 183 TRP A CA 1
ATOM 1330 C C . TRP A 1 191 ? 55.923 30.529 10.808 1.00 21.64 183 TRP A C 1
ATOM 1331 O O . TRP A 1 191 ? 56.865 29.930 11.331 1.00 19.75 183 TRP A O 1
ATOM 1342 N N . LEU A 1 192 ? 54.694 30.030 10.724 1.00 19.60 184 LEU A N 1
ATOM 1343 C CA . LEU A 1 192 ? 54.380 28.650 11.079 1.00 18.20 184 LEU A CA 1
ATOM 1344 C C . LEU A 1 192 ? 54.157 27.873 9.789 1.00 22.98 184 LEU A C 1
ATOM 1345 O O . LEU A 1 192 ? 53.365 28.299 8.945 1.00 22.62 184 LEU A O 1
ATOM 1350 N N . ILE A 1 193 ? 54.820 26.723 9.648 1.00 22.17 185 ILE A N 1
ATOM 1351 C CA . ILE A 1 193 ? 54.611 25.830 8.511 1.00 23.58 185 ILE A CA 1
ATOM 1352 C C . ILE A 1 193 ? 54.009 24.535 9.037 1.00 21.47 185 ILE A C 1
ATOM 1353 O O . ILE A 1 193 ? 54.640 23.831 9.839 1.00 20.18 185 ILE A O 1
ATOM 1358 N N . VAL A 1 194 ? 52.807 24.209 8.566 1.00 18.91 186 VAL A N 1
ATOM 1359 C CA . VAL A 1 194 ? 52.089 22.993 8.954 1.00 16.83 186 VAL A CA 1
ATOM 1360 C C . VAL A 1 194 ? 51.469 22.359 7.719 1.00 19.49 186 VAL A C 1
ATOM 1361 O O . VAL A 1 194 ? 51.285 23.014 6.695 1.00 24.90 186 VAL A O 1
ATOM 1365 N N . ASN A 1 195 ? 51.110 21.061 7.830 1.00 17.72 187 ASN A N 1
ATOM 1366 C CA . ASN A 1 195 ? 50.159 20.454 6.907 1.00 21.28 187 ASN A CA 1
ATOM 1367 C C . ASN A 1 195 ? 48.773 20.506 7.545 1.00 22.06 187 ASN A C 1
ATOM 1368 O O . ASN A 1 195 ? 48.617 20.964 8.676 1.00 21.23 187 ASN A O 1
ATOM 1373 N N . GLU A 1 196 ? 47.734 20.052 6.817 1.00 19.41 188 GLU A N 1
ATOM 1374 C CA . GLU A 1 196 ? 46.387 20.273 7.342 1.00 22.41 188 GLU A CA 1
ATOM 1375 C C . GLU A 1 196 ? 46.147 19.523 8.651 1.00 26.54 188 GLU A C 1
ATOM 1376 O O . GLU A 1 196 ? 45.384 19.993 9.501 1.00 25.15 188 GLU A O 1
ATOM 1382 N N . GLY A 1 197 ? 46.783 18.369 8.848 1.00 25.04 189 GLY A N 1
ATOM 1383 C CA . GLY A 1 197 ? 46.591 17.663 10.109 1.00 24.51 189 GLY A CA 1
ATOM 1384 C C . GLY A 1 197 ? 47.228 18.389 11.285 1.00 20.93 189 GLY A C 1
ATOM 1385 O O . GLY A 1 197 ? 46.677 18.403 12.393 1.00 20.12 189 GLY A O 1
ATOM 1386 N N . GLU A 1 198 ? 48.392 19.005 11.061 1.00 19.97 190 GLU A N 1
ATOM 1387 C CA . GLU A 1 198 ? 49.034 19.782 12.123 1.00 17.81 190 GLU A CA 1
ATOM 1388 C C . GLU A 1 198 ? 48.255 21.059 12.421 1.00 19.57 190 GLU A C 1
ATOM 1389 O O . GLU A 1 198 ? 48.201 21.515 13.575 1.00 19.58 190 GLU A O 1
ATOM 1395 N N . LEU A 1 199 ? 47.678 21.673 11.390 1.00 19.38 191 LEU A N 1
ATOM 1396 C CA . LEU A 1 199 ? 46.765 22.797 11.620 1.00 20.84 191 LEU A CA 1
ATOM 1397 C C . LEU A 1 199 ? 45.622 22.378 12.542 1.00 19.03 191 LEU A C 1
ATOM 1398 O O . LEU A 1 199 ? 45.276 23.090 13.488 1.00 19.39 191 LEU A O 1
ATOM 1403 N N . GLY A 1 200 ? 45.021 21.216 12.282 1.00 20.58 192 GLY A N 1
ATOM 1404 C CA . GLY A 1 200 ? 43.963 20.740 13.170 1.00 21.00 192 GLY A CA 1
ATOM 1405 C C . GLY A 1 200 ? 44.452 20.471 14.586 1.00 21.45 192 GLY A C 1
ATOM 1406 O O . GLY A 1 200 ? 43.726 20.701 15.561 1.00 22.37 192 GLY A O 1
ATOM 1407 N N . ASP A 1 201 ? 45.675 19.957 14.725 1.00 23.10 193 ASP A N 1
ATOM 1408 C CA . ASP A 1 201 ? 46.215 19.718 16.068 1.00 20.95 193 ASP A CA 1
ATOM 1409 C C . ASP A 1 201 ? 46.272 21.011 16.861 1.00 21.05 193 ASP A C 1
ATOM 1410 O O . ASP A 1 201 ? 45.935 21.039 18.046 1.00 20.48 193 ASP A O 1
ATOM 1415 N N . LEU A 1 202 ? 46.741 22.094 16.237 1.00 19.60 194 LEU A N 1
ATOM 1416 C CA . LEU A 1 202 ? 46.776 23.364 16.956 1.00 19.79 194 LEU A CA 1
ATOM 1417 C C . LEU A 1 202 ? 45.367 23.833 17.296 1.00 23.52 194 LEU A C 1
ATOM 1418 O O . LEU A 1 202 ? 45.088 24.256 18.427 1.00 20.47 194 LEU A O 1
ATOM 1423 N N . LEU A 1 203 ? 44.474 23.819 16.305 1.00 19.48 195 LEU A N 1
ATOM 1424 C CA . LEU A 1 203 ? 43.118 24.290 16.568 1.00 18.58 195 LEU A CA 1
ATOM 1425 C C . LEU A 1 203 ? 42.481 23.496 17.700 1.00 20.62 195 LEU A C 1
ATOM 1426 O O . LEU A 1 203 ? 41.819 24.070 18.570 1.00 21.09 195 LEU A O 1
ATOM 1431 N N . LEU A 1 204 ? 42.681 22.169 17.706 1.00 20.28 196 LEU A N 1
ATOM 1432 C CA . LEU A 1 204 ? 42.111 21.336 18.761 1.00 18.25 196 LEU A CA 1
ATOM 1433 C C . LEU A 1 204 ? 42.717 21.681 20.113 1.00 20.05 196 LEU A C 1
ATOM 1434 O O . LEU A 1 204 ? 42.011 21.728 21.122 1.00 22.10 196 LEU A O 1
ATOM 1439 N N . ALA A 1 205 ? 44.035 21.909 20.157 1.00 20.60 197 ALA A N 1
ATOM 1440 C CA . ALA A 1 205 ? 44.659 22.254 21.429 1.00 20.63 197 ALA A CA 1
ATOM 1441 C C . ALA A 1 205 ? 44.184 23.615 21.914 1.00 20.04 197 ALA A C 1
ATOM 1442 O O . ALA A 1 205 ? 44.236 23.892 23.121 1.00 22.44 197 ALA A O 1
ATOM 1444 N N . PHE A 1 206 ? 43.747 24.477 21.001 1.00 19.89 198 PHE A N 1
ATOM 1445 C CA . PHE A 1 206 ? 43.356 25.837 21.339 1.00 17.42 198 PHE A CA 1
ATOM 1446 C C . PHE A 1 206 ? 41.849 25.957 21.552 1.00 21.19 198 PHE A C 1
ATOM 1447 O O . PHE A 1 206 ? 41.306 27.073 21.545 1.00 22.16 198 PHE A O 1
ATOM 1455 N N . GLY A 1 207 ? 41.172 24.835 21.737 1.00 23.27 199 GLY A N 1
ATOM 1456 C CA . GLY A 1 207 ? 39.778 24.835 22.137 1.00 30.56 199 GLY A CA 1
ATOM 1457 C C . GLY A 1 207 ? 38.785 24.908 21.000 1.00 35.61 199 GLY A C 1
ATOM 1458 O O . GLY A 1 207 ? 37.569 24.953 21.261 1.00 34.37 199 GLY A O 1
ATOM 1459 N N . SER A 1 208 ? 39.253 24.896 19.758 1.00 25.95 200 SER A N 1
ATOM 1460 C CA . SER A 1 208 ? 38.369 24.931 18.604 1.00 26.04 200 SER A CA 1
ATOM 1461 C C . SER A 1 208 ? 37.777 23.551 18.359 1.00 37.79 200 SER A C 1
ATOM 1462 O O . SER A 1 208 ? 38.358 22.530 18.739 1.00 36.81 200 SER A O 1
ATOM 1465 N N . SER A 1 209 ? 36.592 23.516 17.745 1.00 38.23 201 SER A N 1
ATOM 1466 C CA . SER A 1 209 ? 36.121 22.254 17.189 1.00 41.05 201 SER A CA 1
ATOM 1467 C C . SER A 1 209 ? 36.481 22.088 15.715 1.00 41.66 201 SER A C 1
ATOM 1468 O O . SER A 1 209 ? 36.230 21.015 15.151 1.00 43.29 201 SER A O 1
ATOM 1471 N N . ALA A 1 210 ? 37.053 23.112 15.078 1.00 40.04 202 ALA A N 1
ATOM 1472 C CA . ALA A 1 210 ? 37.519 22.954 13.705 1.00 36.46 202 ALA A CA 1
ATOM 1473 C C . ALA A 1 210 ? 38.656 21.942 13.673 1.00 40.26 202 ALA A C 1
ATOM 1474 O O . ALA A 1 210 ? 39.521 21.935 14.554 1.00 45.92 202 ALA A O 1
ATOM 1476 N N . ASN A 1 211 ? 38.626 21.045 12.688 1.00 39.37 203 ASN A N 1
ATOM 1477 C CA . ASN A 1 211 ? 39.750 20.135 12.455 1.00 37.15 203 ASN A CA 1
ATOM 1478 C C . ASN A 1 211 ? 39.909 19.895 10.965 1.00 33.60 203 ASN A C 1
ATOM 1479 O O . ASN A 1 211 ? 39.399 1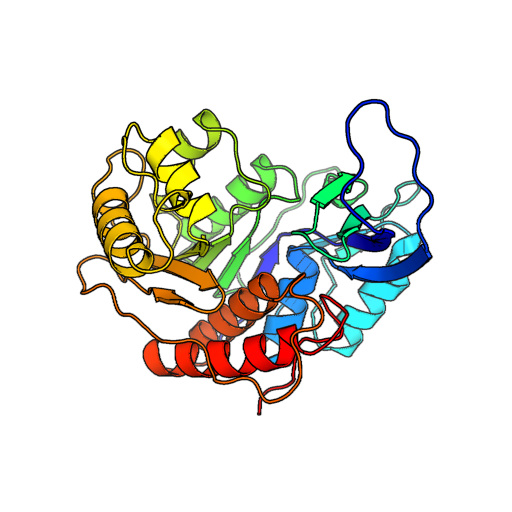8.914 10.418 1.00 35.55 203 ASN A O 1
ATOM 1484 N N . PRO A 1 212 ? 40.658 20.756 10.276 1.00 34.11 204 PRO A N 1
ATOM 1485 C CA . PRO A 1 212 ? 40.851 20.548 8.832 1.00 30.39 204 PRO A CA 1
ATOM 1486 C C . PRO A 1 212 ? 41.516 19.224 8.516 1.00 37.13 204 PRO A C 1
ATOM 1487 O O . PRO A 1 212 ? 41.434 18.763 7.371 1.00 42.51 204 PRO A O 1
ATOM 1491 N N . GLY A 1 213 ? 42.135 18.568 9.499 1.00 35.33 205 GLY A N 1
ATOM 1492 C CA . GLY A 1 213 ? 42.696 17.259 9.217 1.00 41.88 205 GLY A CA 1
ATOM 1493 C C . GLY A 1 213 ? 41.669 16.192 8.897 1.00 51.59 205 GLY A C 1
ATOM 1494 O O . GLY A 1 213 ? 42.053 15.106 8.447 1.00 54.00 205 GLY A O 1
ATOM 1495 N N . GLU A 1 214 ? 40.382 16.474 9.117 1.00 51.48 206 GLU A N 1
ATOM 1496 C CA . GLU A 1 214 ? 39.310 15.523 8.855 1.00 52.96 206 GLU A CA 1
ATOM 1497 C C . GLU A 1 214 ? 38.448 15.901 7.659 1.00 53.62 206 GLU A C 1
ATOM 1498 O O . GLU A 1 214 ? 37.564 15.123 7.281 1.00 58.38 206 GLU A O 1
ATOM 1504 N N . ALA A 1 215 ? 38.682 17.060 7.052 1.00 51.49 207 ALA A N 1
ATOM 1505 C CA . ALA A 1 215 ? 37.886 17.487 5.907 1.00 54.54 207 ALA A CA 1
ATOM 1506 C C . ALA A 1 215 ? 38.063 16.534 4.721 1.00 61.61 207 ALA A C 1
ATOM 1507 O O . ALA A 1 215 ? 39.092 15.867 4.583 1.00 63.53 207 ALA A O 1
ATOM 1509 N N . LYS A 1 216 ? 37.038 16.471 3.863 1.00 56.79 208 LYS A N 1
ATOM 1510 C CA . LYS A 1 216 ? 37.161 15.773 2.589 1.00 51.27 208 LYS A CA 1
ATOM 1511 C C . LYS A 1 216 ? 38.097 16.534 1.658 1.00 59.46 208 LYS A C 1
ATOM 1512 O O . LYS A 1 216 ? 38.262 17.751 1.771 1.00 62.84 208 LYS A O 1
ATOM 1514 N N . GLU A 1 217 ? 38.703 15.803 0.716 1.00 64.79 209 GLU A N 1
ATOM 1515 C CA . GLU A 1 217 ? 39.683 16.411 -0.185 1.00 64.63 209 GLU A CA 1
ATOM 1516 C C . GLU A 1 217 ? 39.091 17.578 -0.976 1.00 69.01 209 GLU A C 1
ATOM 1517 O O . GLU A 1 217 ? 39.825 18.499 -1.356 1.00 70.21 209 GLU A O 1
ATOM 1519 N N . ASP A 1 218 ? 37.773 17.559 -1.226 1.00 75.64 210 ASP A N 1
ATOM 1520 C CA . ASP A 1 218 ? 37.118 18.638 -1.961 1.00 78.80 210 ASP A CA 1
ATOM 1521 C C . ASP A 1 218 ? 36.814 19.837 -1.072 1.00 76.42 210 ASP A C 1
ATOM 1522 O O . ASP A 1 218 ? 36.758 20.968 -1.566 1.00 75.82 210 ASP A O 1
ATOM 1524 N N . GLU A 1 219 ? 36.620 19.607 0.225 1.00 66.84 211 GLU A N 1
ATOM 1525 C CA . GLU A 1 219 ? 36.334 20.644 1.209 1.00 48.98 211 GLU A CA 1
ATOM 1526 C C . GLU A 1 219 ? 37.585 21.165 1.895 1.00 39.24 211 GLU A C 1
ATOM 1527 O O . GLU A 1 219 ? 37.505 22.108 2.698 1.00 39.19 211 GLU A O 1
ATOM 1533 N N . LEU A 1 220 ? 38.741 20.591 1.582 1.00 40.07 212 LEU A N 1
ATOM 1534 C CA . LEU A 1 220 ? 39.935 20.850 2.367 1.00 38.33 212 LEU A CA 1
ATOM 1535 C C . LEU A 1 220 ? 40.406 22.289 2.217 1.00 39.06 212 LEU A C 1
ATOM 1536 O O . LEU A 1 220 ? 40.731 22.937 3.217 1.00 33.65 212 LEU A O 1
ATOM 1541 N N . GLN A 1 221 ? 40.449 22.809 0.982 1.00 34.32 213 GLN A N 1
ATOM 1542 C CA . GLN A 1 221 ? 40.895 24.188 0.787 1.00 38.92 213 GLN A CA 1
ATOM 1543 C C . GLN A 1 221 ? 40.041 25.135 1.613 1.00 31.63 213 GLN A C 1
ATOM 1544 O O . GLN A 1 221 ? 40.561 26.003 2.322 1.00 33.49 213 GLN A O 1
ATOM 1550 N N . ALA A 1 222 ? 38.722 24.950 1.548 1.00 32.08 214 ALA A N 1
ATOM 1551 C CA . ALA A 1 222 ? 37.796 25.804 2.285 1.00 32.69 214 ALA A CA 1
ATOM 1552 C C . ALA A 1 222 ? 37.985 25.674 3.795 1.00 36.35 214 ALA A C 1
ATOM 1553 O O . ALA A 1 222 ? 38.030 26.680 4.503 1.00 26.79 214 ALA A O 1
ATOM 1555 N N . LYS A 1 223 ? 38.040 24.438 4.316 1.00 27.65 215 LYS A N 1
ATOM 1556 C CA . LYS A 1 223 ? 38.123 24.249 5.767 1.00 26.19 215 LYS A CA 1
ATOM 1557 C C . LYS A 1 223 ? 39.472 24.678 6.301 1.00 28.30 215 LYS A C 1
ATOM 1558 O O . LYS A 1 223 ? 39.567 25.232 7.410 1.00 25.54 215 LYS A O 1
ATOM 1564 N N . ALA A 1 224 ? 40.545 24.382 5.553 1.00 23.00 216 ALA A N 1
ATOM 1565 C CA . ALA A 1 224 ? 41.865 24.807 6.009 1.00 21.77 216 ALA A CA 1
ATOM 1566 C C . ALA A 1 224 ? 42.001 26.323 5.955 1.00 20.37 216 ALA A C 1
ATOM 1567 O O . ALA A 1 224 ? 42.649 26.909 6.829 1.00 24.50 216 ALA A O 1
ATOM 1569 N N . SER A 1 225 ? 41.382 26.976 4.959 1.00 21.29 217 SER A N 1
ATOM 1570 C CA . SER A 1 225 ? 41.447 28.441 4.895 1.00 23.53 217 SER A CA 1
ATOM 1571 C C . SER A 1 225 ? 40.756 29.059 6.099 1.00 22.86 217 SER A C 1
ATOM 1572 O O . SER A 1 225 ? 41.293 29.976 6.739 1.00 25.15 217 SER A O 1
ATOM 1575 N N . ALA A 1 226 ? 39.544 28.583 6.403 1.00 24.77 218 ALA A N 1
ATOM 1576 C CA . ALA A 1 226 ? 38.835 29.047 7.592 1.00 26.00 218 ALA A CA 1
ATOM 1577 C C . ALA A 1 226 ? 39.612 28.713 8.852 1.00 25.30 218 ALA A C 1
ATOM 1578 O O . ALA A 1 226 ? 39.659 29.518 9.791 1.00 26.40 218 ALA A O 1
ATOM 1580 N N . GLY A 1 227 ? 40.269 27.547 8.885 1.00 20.79 219 GLY A N 1
ATOM 1581 C CA . GLY A 1 227 ? 41.055 27.189 10.057 1.00 20.22 219 GLY A CA 1
ATOM 1582 C C . GLY A 1 227 ? 42.238 28.119 10.269 1.00 22.11 219 GLY A C 1
ATOM 1583 O O . GLY A 1 227 ? 42.577 28.458 11.405 1.00 21.08 219 GLY A O 1
ATOM 1584 N N . ILE A 1 228 ? 42.876 28.555 9.182 1.00 21.29 220 ILE A N 1
ATOM 1585 C CA . ILE A 1 228 ? 43.963 29.532 9.308 1.00 20.59 220 ILE A CA 1
ATOM 1586 C C . ILE A 1 228 ? 43.435 30.834 9.899 1.00 21.28 220 ILE A C 1
ATOM 1587 O O . ILE A 1 228 ? 44.031 31.416 10.817 1.00 21.76 220 ILE A O 1
ATOM 1592 N N . LEU A 1 229 ? 42.316 31.318 9.371 1.00 18.33 221 LEU A N 1
ATOM 1593 C CA . LEU A 1 229 ? 41.769 32.585 9.860 1.00 21.61 221 LEU A CA 1
ATOM 1594 C C . LEU A 1 229 ? 41.336 32.467 11.319 1.00 23.80 221 LEU A C 1
ATOM 1595 O O . LEU A 1 229 ? 41.482 33.416 12.105 1.00 24.44 221 LEU A O 1
ATOM 1600 N N . GLU A 1 230 ? 40.794 31.311 11.696 1.00 21.62 222 GLU A N 1
ATOM 1601 C CA . GLU A 1 230 ? 40.409 31.067 13.081 1.00 21.61 222 GLU A CA 1
ATOM 1602 C C . GLU A 1 230 ? 41.628 31.032 13.997 1.00 25.08 222 GLU A C 1
ATOM 1603 O O . GLU A 1 230 ? 41.629 31.622 15.094 1.00 24.09 222 GLU A O 1
ATOM 1609 N N . LEU A 1 231 ? 42.668 30.334 13.559 1.00 19.94 223 LEU A N 1
ATOM 1610 C CA . LEU A 1 231 ? 43.898 30.253 14.332 1.00 18.96 223 LEU A CA 1
ATOM 1611 C C . LEU A 1 231 ? 44.458 31.642 14.559 1.00 19.82 223 LEU A C 1
ATOM 1612 O O . LEU A 1 231 ? 44.844 31.983 15.680 1.00 23.01 223 LEU A O 1
ATOM 1617 N N . HIS A 1 232 ? 44.437 32.485 13.517 1.00 18.21 224 HIS A N 1
ATOM 1618 C CA . HIS A 1 232 ? 44.959 33.839 13.635 1.00 23.50 224 HIS A CA 1
ATOM 1619 C C . HIS A 1 232 ? 44.330 34.587 14.796 1.00 25.16 224 HIS A C 1
ATOM 1620 O O . HIS A 1 232 ? 45.019 35.319 15.510 1.00 23.96 224 HIS A O 1
ATOM 1627 N N . GLU A 1 233 ? 43.014 34.430 14.987 1.00 21.83 225 GLU A N 1
ATOM 1628 C CA . GLU A 1 233 ? 42.263 35.159 15.998 1.00 24.71 225 GLU A CA 1
ATOM 1629 C C . GLU A 1 233 ? 42.300 34.504 17.368 1.00 25.19 225 GLU A C 1
ATOM 1630 O O . GLU A 1 233 ? 41.781 35.093 18.330 1.00 26.86 225 GLU A O 1
ATOM 1636 N N . ASN A 1 234 ? 42.884 33.319 17.489 1.00 23.58 226 ASN A N 1
ATOM 1637 C CA . ASN A 1 234 ? 42.748 32.553 18.720 1.00 24.15 226 ASN A CA 1
ATOM 1638 C C . ASN A 1 234 ? 43.672 33.122 19.798 1.00 22.69 226 ASN A C 1
ATOM 1639 O O . ASN A 1 234 ? 44.846 33.380 19.537 1.00 23.53 226 ASN A O 1
ATOM 1644 N N . ASP A 1 235 ? 43.150 33.305 21.016 1.00 25.79 227 ASP A N 1
ATOM 1645 C CA . ASP A 1 235 ? 43.950 33.970 22.043 1.00 26.66 227 ASP A CA 1
ATOM 1646 C C . ASP A 1 235 ? 45.155 33.161 22.490 1.00 28.19 227 ASP A C 1
ATOM 1647 O O . ASP A 1 235 ? 46.058 33.732 23.114 1.00 28.11 227 ASP A O 1
ATOM 1652 N N . TYR A 1 236 ? 45.190 31.847 22.225 1.00 21.35 228 TYR A N 1
ATOM 1653 C CA . TYR A 1 236 ? 46.389 31.077 22.554 1.00 19.94 228 TYR A CA 1
ATOM 1654 C C . TYR A 1 236 ? 47.502 31.296 21.549 1.00 24.98 228 TYR A C 1
ATOM 1655 O O . TYR A 1 236 ? 48.666 30.982 21.844 1.00 24.16 228 TYR A O 1
ATOM 1664 N N . PHE A 1 237 ? 47.171 31.826 20.375 1.00 24.02 229 PHE A N 1
ATOM 1665 C CA . PHE A 1 237 ? 48.121 31.961 19.279 1.00 19.14 229 PHE A CA 1
ATOM 1666 C C . PHE A 1 237 ? 48.677 33.383 19.339 1.00 22.62 229 PHE A C 1
ATOM 1667 O O . PHE A 1 237 ? 48.709 33.990 20.413 1.00 28.23 229 PHE A O 1
ATOM 1675 N N . SER A 1 238 ? 49.127 33.924 18.215 1.00 19.72 230 SER A N 1
ATOM 1676 C CA . SER A 1 238 ? 49.504 35.330 18.152 1.00 18.61 230 SER A CA 1
ATOM 1677 C C . SER A 1 238 ? 49.115 35.879 16.789 1.00 21.29 230 SER A C 1
ATOM 1678 O O . SER A 1 238 ? 49.284 35.193 15.784 1.00 19.95 230 SER A O 1
ATOM 1681 N N . LYS A 1 239 ? 48.650 37.133 16.753 1.00 21.59 231 LYS A N 1
ATOM 1682 C CA . LYS A 1 239 ? 48.264 37.738 15.473 1.00 21.21 231 LYS A CA 1
ATOM 1683 C C . LYS A 1 239 ? 49.464 38.097 14.608 1.00 29.21 231 LYS A C 1
ATOM 1684 O O . LYS A 1 239 ? 49.287 38.499 13.457 1.00 30.32 231 LYS A O 1
ATOM 1690 N N . ASN A 1 240 ? 50.678 37.950 15.117 1.00 23.81 232 ASN A N 1
ATOM 1691 C CA . ASN A 1 240 ? 51.843 38.354 14.346 1.00 26.47 232 ASN A CA 1
ATOM 1692 C C . ASN A 1 240 ? 52.408 37.227 13.475 1.00 22.27 232 ASN A C 1
ATOM 1693 O O . ASN A 1 240 ? 53.329 37.487 12.701 1.00 25.90 232 ASN A O 1
ATOM 1698 N N . VAL A 1 241 ? 51.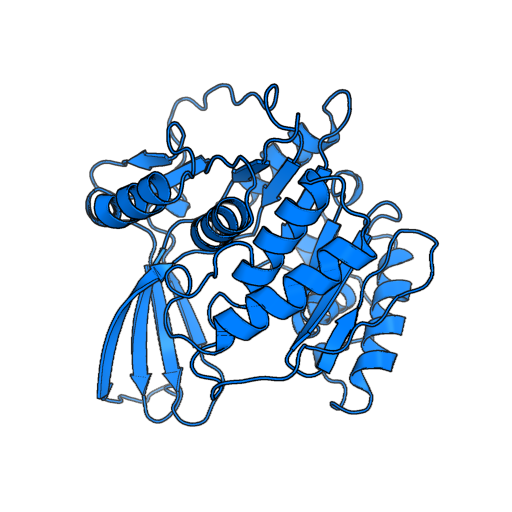841 36.030 13.546 1.00 24.38 233 VAL A N 1
ATOM 1699 C CA . VAL A 1 241 ? 52.401 34.834 12.911 1.00 21.55 233 VAL A CA 1
ATOM 1700 C C . VAL A 1 241 ? 51.792 34.648 11.523 1.00 21.91 233 VAL A C 1
ATOM 1701 O O . VAL A 1 241 ? 50.566 34.575 11.389 1.00 23.10 233 VAL A O 1
ATOM 1705 N N . GLY A 1 242 ? 52.645 34.583 10.485 1.00 19.64 234 GLY A N 1
ATOM 1706 C CA . GLY A 1 242 ? 52.176 34.135 9.183 1.00 18.92 234 GLY A CA 1
ATOM 1707 C C . GLY A 1 242 ? 52.064 32.616 9.157 1.00 23.58 234 GLY A C 1
ATOM 1708 O O . GLY A 1 242 ? 52.747 31.910 9.899 1.00 23.49 234 GLY A O 1
ATOM 1709 N N . ILE A 1 243 ? 51.170 32.098 8.316 1.00 20.61 235 ILE A N 1
ATOM 1710 C CA . ILE A 1 243 ? 50.907 30.657 8.279 1.00 19.72 235 ILE A CA 1
ATOM 1711 C C . ILE A 1 243 ? 51.003 30.146 6.843 1.00 19.23 235 ILE A C 1
ATOM 1712 O O . ILE A 1 243 ? 50.390 30.712 5.931 1.00 21.56 235 ILE A O 1
ATOM 1717 N N . ILE A 1 244 ? 51.772 29.073 6.656 1.00 23.67 236 ILE A N 1
ATOM 1718 C CA . ILE A 1 244 ? 51.779 28.286 5.424 1.00 25.08 236 ILE A CA 1
ATOM 1719 C C . ILE A 1 244 ? 51.172 26.943 5.793 1.00 22.04 236 ILE A C 1
ATOM 1720 O O . ILE A 1 244 ? 51.671 26.279 6.707 1.00 23.35 236 ILE A O 1
ATOM 1725 N N . CYS A 1 245 ? 50.092 26.551 5.129 1.00 25.47 237 CYS A N 1
ATOM 1726 C CA . CYS A 1 245 ? 49.499 25.233 5.361 1.00 24.73 237 CYS A CA 1
ATOM 1727 C C . CYS A 1 245 ? 49.601 24.423 4.072 1.00 23.40 237 CYS A C 1
ATOM 1728 O O . CYS A 1 245 ? 48.946 24.750 3.075 1.00 28.31 237 CYS A O 1
ATOM 1731 N N . THR A 1 246 ? 50.434 23.384 4.076 1.00 26.07 238 THR A N 1
ATOM 1732 C CA . THR A 1 246 ? 50.521 22.515 2.915 1.00 25.98 238 THR A CA 1
ATOM 1733 C C . THR A 1 246 ? 49.322 21.575 2.912 1.00 35.06 238 THR A C 1
ATOM 1734 O O . THR A 1 246 ? 48.871 21.118 3.967 1.00 29.25 238 THR A O 1
ATOM 1738 N N . LEU A 1 247 ? 48.761 21.341 1.726 1.00 28.64 239 LEU A N 1
ATOM 1739 C CA . LEU A 1 247 ? 47.636 20.432 1.567 1.00 28.94 239 LEU A CA 1
ATOM 1740 C C . LEU A 1 247 ? 48.001 19.281 0.637 1.00 33.83 239 LEU A C 1
ATOM 1741 O O . LEU A 1 247 ? 47.162 18.817 -0.131 1.00 41.25 239 LEU A O 1
ATOM 1746 N N . GLY A 1 248 ? 49.253 18.824 0.684 1.00 47.72 240 GLY A N 1
ATOM 1747 C CA . GLY A 1 248 ? 49.669 17.691 -0.141 1.00 48.43 240 GLY A CA 1
ATOM 1748 C C . GLY A 1 248 ? 49.551 18.003 -1.628 1.00 54.53 240 GLY A C 1
ATOM 1749 O O . GLY A 1 248 ? 49.895 19.095 -2.098 1.00 57.82 240 GLY A O 1
ATOM 1750 N N . ALA A 1 249 ? 49.045 17.033 -2.387 1.00 42.85 241 ALA A N 1
ATOM 1751 C CA . ALA A 1 249 ? 48.841 17.259 -3.814 1.00 48.44 241 ALA A CA 1
ATOM 1752 C C . ALA A 1 249 ? 47.795 18.334 -4.086 1.00 53.17 241 ALA A C 1
ATOM 1753 O O . ALA A 1 249 ? 47.751 18.871 -5.197 1.00 59.46 241 ALA A O 1
ATOM 1755 N N . LYS A 1 250 ? 46.964 18.668 -3.103 1.00 47.16 242 LYS A N 1
ATOM 1756 C CA . LYS A 1 250 ? 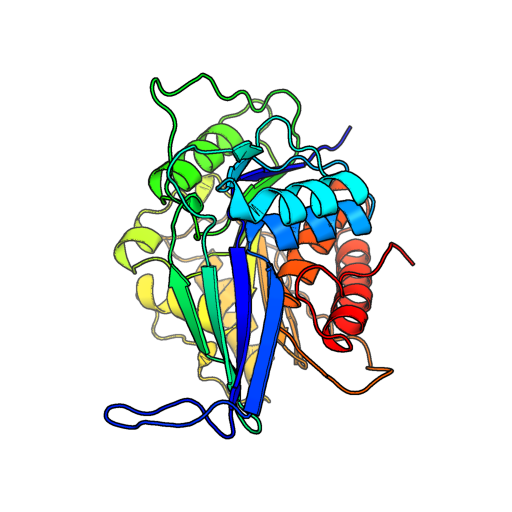45.945 19.690 -3.270 1.00 46.79 242 LYS A CA 1
ATOM 1757 C C . LYS A 1 250 ? 46.492 21.112 -3.112 1.00 48.62 242 LYS A C 1
ATOM 1758 O O . LYS A 1 250 ? 45.695 22.062 -3.069 1.00 47.37 242 LYS A O 1
ATOM 1760 N N . GLY A 1 251 ? 47.807 21.290 -3.030 1.00 40.91 243 GLY A N 1
ATOM 1761 C CA . GLY A 1 251 ? 48.382 22.623 -3.044 1.00 37.68 243 GLY A CA 1
ATOM 1762 C C . GLY A 1 251 ? 48.792 23.136 -1.676 1.00 31.50 243 GLY A C 1
ATOM 1763 O O . GLY A 1 251 ? 49.075 22.378 -0.740 1.00 30.49 243 GLY A O 1
ATOM 1764 N N . ILE A 1 252 ? 48.876 24.463 -1.580 1.00 30.11 244 ILE A N 1
ATOM 1765 C CA . ILE A 1 252 ? 49.274 25.119 -0.338 1.00 27.74 244 ILE A CA 1
ATOM 1766 C C . ILE A 1 252 ? 48.433 26.370 -0.131 1.00 31.62 244 ILE A C 1
ATOM 1767 O O . ILE A 1 252 ? 47.947 26.988 -1.086 1.00 29.04 244 ILE A O 1
ATOM 1772 N N . LEU A 1 253 ? 48.284 26.744 1.139 1.00 25.39 245 LEU A N 1
ATOM 1773 C CA . LEU A 1 253 ? 47.668 27.999 1.551 1.00 24.50 245 LEU A CA 1
ATOM 1774 C C . LEU A 1 253 ? 48.720 28.875 2.228 1.00 25.71 245 LEU A C 1
ATOM 1775 O O . LEU A 1 253 ? 49.570 28.387 2.975 1.00 25.74 245 LEU A O 1
ATOM 1780 N N . CYS A 1 254 ? 48.676 30.162 1.963 1.00 23.67 246 CYS A N 1
ATOM 1781 C CA A CYS A 1 254 ? 49.625 31.106 2.534 0.61 23.76 246 CYS A CA 1
ATOM 1782 C CA B CYS A 1 254 ? 49.621 31.100 2.547 0.39 24.44 246 CYS A CA 1
ATOM 1783 C C . CYS A 1 254 ? 48.839 32.259 3.141 1.00 26.44 246 CYS A C 1
ATOM 1784 O O . CYS A 1 254 ? 47.883 32.753 2.528 1.00 27.38 246 CYS A O 1
ATOM 1789 N N . TYR A 1 255 ? 49.233 32.678 4.343 1.00 22.09 247 TYR A N 1
ATOM 1790 C CA . TYR A 1 255 ? 48.531 33.740 5.055 1.00 20.74 247 TYR A CA 1
ATOM 1791 C C . TYR A 1 255 ? 49.547 34.641 5.737 1.00 27.45 247 TYR A C 1
ATOM 1792 O O . TYR A 1 255 ? 50.331 34.173 6.568 1.00 25.26 247 TYR A O 1
ATOM 1801 N N . GLU A 1 256 ? 49.520 35.928 5.401 1.00 24.06 248 GLU A N 1
ATOM 1802 C CA . GLU A 1 256 ? 50.194 36.941 6.210 1.00 24.97 248 GLU A CA 1
ATOM 1803 C C . GLU A 1 256 ? 49.190 37.657 7.089 1.00 24.24 248 GLU A C 1
ATOM 1804 O O . GLU A 1 256 ? 48.051 37.907 6.658 1.00 25.20 248 GLU A O 1
ATOM 1810 N N . PRO A 1 257 ? 49.590 37.976 8.318 1.00 23.23 249 PRO A N 1
ATOM 1811 C CA . PRO A 1 257 ? 48.665 38.612 9.262 1.00 24.55 249 PRO A CA 1
ATOM 1812 C C . PRO A 1 257 ? 47.859 39.740 8.634 1.00 29.85 249 PRO A C 1
ATOM 1813 O O . PRO A 1 257 ? 48.422 40.663 8.036 1.00 28.08 249 PRO A O 1
ATOM 1817 N N . GLY A 1 258 ? 46.540 39.629 8.729 1.00 30.94 250 GLY A N 1
ATOM 1818 C CA . GLY A 1 258 ? 45.634 40.646 8.252 1.00 33.59 250 GLY A CA 1
ATOM 1819 C C . GLY A 1 258 ? 45.346 40.603 6.771 1.00 35.34 250 GLY A C 1
ATOM 1820 O O . GLY A 1 258 ? 44.548 41.417 6.296 1.00 34.03 250 GLY A O 1
ATOM 1821 N N . LYS A 1 259 ? 45.960 39.694 6.019 1.00 24.49 251 LYS A N 1
ATOM 1822 C CA . LYS A 1 259 ? 45.784 39.691 4.575 1.00 21.80 251 LYS A CA 1
ATOM 1823 C C . LYS A 1 259 ? 44.841 38.558 4.160 1.00 23.30 251 LYS A C 1
ATOM 1824 O O . LYS A 1 259 ? 44.292 37.832 4.996 1.00 27.83 251 LYS A O 1
ATOM 1830 N N . GLU A 1 260 ? 44.630 38.431 2.848 1.00 24.83 252 GLU A N 1
ATOM 1831 C CA . GLU A 1 260 ? 43.864 37.307 2.299 1.00 23.02 252 GLU A CA 1
ATOM 1832 C C . GLU A 1 260 ? 44.650 36.017 2.364 1.00 27.89 252 GLU A C 1
ATOM 1833 O O . GLU A 1 260 ? 45.853 35.998 2.092 1.00 27.27 252 GLU A O 1
ATOM 1839 N N . VAL A 1 261 ? 43.955 34.920 2.668 1.00 23.32 253 VAL A N 1
ATOM 1840 C CA . VAL A 1 261 ? 44.577 33.602 2.525 1.00 25.81 253 VAL A CA 1
ATOM 1841 C C . VAL A 1 261 ? 44.750 33.337 1.035 1.00 27.82 253 VAL A C 1
ATOM 1842 O O . VAL A 1 261 ? 43.781 33.373 0.274 1.00 25.45 253 VAL A O 1
ATOM 1846 N N . GLY A 1 262 ? 45.985 33.096 0.598 1.00 24.19 254 GLY A N 1
ATOM 1847 C CA . GLY A 1 262 ? 46.250 32.801 -0.798 1.00 25.46 254 GLY A CA 1
ATOM 1848 C C . GLY A 1 262 ? 46.353 31.307 -1.030 1.00 29.65 254 GLY A C 1
ATOM 1849 O O . GLY A 1 262 ? 46.786 30.569 -0.164 1.00 28.18 254 GLY A O 1
ATOM 1850 N N . TYR A 1 263 ? 45.941 30.853 -2.214 1.00 31.64 255 TYR A N 1
ATOM 1851 C CA . TYR A 1 263 ? 46.020 29.438 -2.551 1.00 26.86 255 TYR A CA 1
ATOM 1852 C C . TYR A 1 263 ? 46.872 29.251 -3.794 1.00 31.18 255 TYR A C 1
ATOM 1853 O O . TYR A 1 263 ? 46.672 29.948 -4.793 1.00 31.96 255 TYR A O 1
ATOM 1862 N N . LEU A 1 264 ? 47.804 28.301 -3.735 1.00 31.67 256 LEU A N 1
ATOM 1863 C CA . LEU A 1 264 ? 48.573 27.884 -4.904 1.00 33.32 256 LEU A CA 1
ATOM 1864 C C . LEU A 1 264 ? 48.430 26.386 -5.132 1.00 34.31 256 LEU A C 1
ATOM 1865 O O . LEU A 1 264 ? 48.647 25.594 -4.202 1.00 37.24 256 LEU A O 1
ATOM 1870 N N . PRO A 1 265 ? 48.102 25.955 -6.346 1.00 28.74 257 PRO A N 1
ATOM 1871 C CA . PRO A 1 265 ? 48.025 24.523 -6.628 1.00 29.67 257 PRO A CA 1
ATOM 1872 C C . PRO A 1 265 ? 49.421 23.922 -6.742 1.00 35.69 257 PRO A C 1
ATOM 1873 O O . PRO A 1 265 ? 50.403 24.602 -7.043 1.00 34.80 257 PRO A O 1
ATOM 1877 N N . ALA A 1 266 ? 49.498 22.629 -6.472 1.00 39.54 258 ALA A N 1
ATOM 1878 C CA . ALA A 1 266 ? 50.778 21.946 -6.577 1.00 43.80 258 ALA A CA 1
ATOM 1879 C C . ALA A 1 266 ? 51.203 21.859 -8.040 1.00 45.43 258 ALA A C 1
ATOM 1880 O O . ALA A 1 266 ? 50.372 21.730 -8.946 1.00 40.04 258 ALA A O 1
ATOM 1882 N N . ALA A 1 267 ? 52.511 21.938 -8.268 1.00 40.24 259 ALA A N 1
ATOM 1883 C CA . ALA A 1 267 ? 53.020 21.795 -9.624 1.00 51.96 259 ALA A CA 1
ATOM 1884 C C . ALA A 1 267 ? 52.617 20.438 -10.204 1.00 53.57 259 ALA A C 1
ATOM 1885 O O . ALA A 1 267 ? 52.403 19.465 -9.478 1.00 55.69 259 ALA A O 1
ATOM 1887 N N . LYS A 1 268 ? 52.495 20.379 -11.527 1.00 59.45 260 LYS A N 1
ATOM 1888 C CA . LYS A 1 268 ? 52.182 19.115 -12.180 1.00 66.15 260 LYS A CA 1
ATOM 1889 C C . LYS A 1 268 ? 53.409 18.208 -12.178 1.00 71.02 260 LYS A C 1
ATOM 1890 O O . LYS A 1 268 ? 54.541 18.666 -12.363 1.00 70.67 260 LYS A O 1
ATOM 1892 N N . LEU A 1 269 ? 53.181 16.915 -11.954 1.00 71.40 261 LEU A N 1
ATOM 1893 C CA . LEU A 1 269 ? 54.277 15.965 -11.830 1.00 74.01 261 LEU A CA 1
ATOM 1894 C C . LEU A 1 269 ? 54.783 15.531 -13.202 1.00 75.37 261 LEU A C 1
ATOM 1895 O O . LEU A 1 269 ? 54.020 15.431 -14.166 1.00 82.38 261 LEU A O 1
ATOM 1897 N N . GLN A 1 270 ? 56.093 15.275 -13.281 1.00 70.85 262 GLN A N 1
ATOM 1898 C CA . GLN A 1 270 ? 56.730 14.794 -14.502 1.00 71.90 262 GLN A CA 1
ATOM 1899 C C . GLN A 1 270 ? 57.343 13.409 -14.348 1.00 74.89 262 GLN A C 1
ATOM 1900 O O . GLN A 1 270 ? 57.891 12.875 -15.319 1.00 74.25 262 GLN A O 1
ATOM 1902 N N . ASN A 1 271 ? 57.281 12.818 -13.159 1.00 77.62 263 ASN A N 1
ATOM 1903 C CA . ASN A 1 271 ? 57.721 11.452 -12.922 1.00 82.99 263 ASN A CA 1
ATOM 1904 C C . ASN A 1 271 ? 56.872 10.904 -11.788 1.00 82.60 263 ASN A C 1
ATOM 1905 O O . ASN A 1 271 ? 56.379 11.682 -10.961 1.00 77.06 263 ASN A O 1
ATOM 1907 N N . PRO A 1 272 ? 56.663 9.587 -11.730 1.00 83.38 264 PRO A N 1
ATOM 1908 C CA . PRO A 1 272 ? 55.770 9.031 -10.705 1.00 85.21 264 PRO A CA 1
ATOM 1909 C C . PRO A 1 272 ? 56.200 9.418 -9.296 1.00 86.98 264 PRO A C 1
ATOM 1910 O O . PRO A 1 272 ? 57.390 9.538 -8.993 1.00 86.56 264 PRO A O 1
ATOM 1914 N N . VAL A 1 273 ? 55.200 9.638 -8.437 1.00 84.07 265 VAL A N 1
ATOM 1915 C CA . VAL A 1 273 ? 55.462 9.929 -7.031 1.00 82.00 265 VAL A CA 1
ATOM 1916 C C . VAL A 1 273 ? 56.135 8.720 -6.397 1.00 90.00 265 VAL A C 1
ATOM 1917 O O . VAL A 1 273 ? 55.567 7.621 -6.361 1.00 98.41 265 VAL A O 1
ATOM 1919 N N . LYS A 1 274 ? 57.357 8.915 -5.901 1.00 86.78 266 LYS A N 1
ATOM 1920 C CA . LYS A 1 274 ? 58.118 7.829 -5.296 1.00 88.68 266 LYS A CA 1
ATOM 1921 C C . LYS A 1 274 ? 58.010 7.862 -3.774 1.00 88.73 266 LYS A C 1
ATOM 1922 O O . LYS A 1 274 ? 57.391 6.977 -3.172 1.00 87.02 266 LYS A O 1
ATOM 1924 N N . ASP A 1 275 ? 58.602 8.877 -3.142 1.00 84.16 267 ASP A N 1
ATOM 1925 C CA . ASP A 1 275 ? 58.633 8.959 -1.688 1.00 81.87 267 ASP A CA 1
ATOM 1926 C C . ASP A 1 275 ? 58.552 10.411 -1.248 1.00 79.32 267 ASP A C 1
ATOM 1927 O O . ASP A 1 275 ? 59.350 11.247 -1.684 1.00 79.13 267 ASP A O 1
ATOM 1932 N N . THR A 1 276 ? 57.596 10.704 -0.375 1.00 77.56 268 THR A N 1
ATOM 1933 C CA . THR A 1 276 ? 57.365 12.063 0.082 1.00 73.91 268 THR A CA 1
ATOM 1934 C C . THR A 1 276 ? 58.048 12.362 1.409 1.00 69.41 268 THR A C 1
ATOM 1935 O O . THR A 1 276 ? 57.849 13.449 1.955 1.00 67.44 268 THR A O 1
ATOM 1939 N N . THR A 1 277 ? 58.833 11.429 1.951 1.00 64.12 269 THR A N 1
ATOM 1940 C CA . THR A 1 277 ? 59.600 11.753 3.147 1.00 63.39 269 THR A CA 1
ATOM 1941 C C . THR A 1 277 ? 60.507 12.936 2.843 1.00 62.91 269 THR A C 1
ATOM 1942 O O . THR A 1 277 ? 61.206 12.953 1.824 1.00 64.99 269 THR A O 1
ATOM 1946 N N . GLY A 1 278 ? 60.463 13.943 3.709 1.00 60.67 270 GLY A N 1
ATOM 1947 C CA . GLY A 1 278 ? 61.226 15.152 3.492 1.00 58.41 270 GLY A CA 1
ATOM 1948 C C . GLY A 1 278 ? 60.729 16.062 2.388 1.00 52.68 270 GLY A C 1
ATOM 1949 O O . GLY A 1 278 ? 61.334 17.118 2.178 1.00 52.83 270 GLY A O 1
ATOM 1950 N N . ALA A 1 279 ? 59.669 15.691 1.658 1.00 49.37 271 ALA A N 1
ATOM 1951 C CA . ALA A 1 279 ? 59.069 16.637 0.718 1.00 44.22 271 ALA A CA 1
ATOM 1952 C C . ALA A 1 279 ? 58.585 17.882 1.444 1.00 38.46 271 ALA A C 1
ATOM 1953 O O . ALA A 1 279 ? 58.771 19.008 0.962 1.00 34.59 271 ALA A O 1
ATOM 1955 N N . GLY A 1 280 ? 57.970 17.706 2.618 1.00 37.32 272 GLY A N 1
ATOM 1956 C CA . GLY A 1 280 ? 57.645 18.859 3.439 1.00 35.73 272 GLY A CA 1
ATOM 1957 C C . GLY A 1 280 ? 58.893 19.586 3.904 1.00 33.88 272 GLY A C 1
ATOM 1958 O O . GLY A 1 280 ? 58.924 20.811 3.946 1.00 32.79 272 GLY A O 1
ATOM 1959 N N . ASP A 1 281 ? 59.947 18.831 4.253 1.00 35.55 273 ASP A N 1
ATOM 1960 C CA . ASP A 1 281 ? 61.209 19.465 4.636 1.00 34.18 273 ASP A CA 1
ATOM 1961 C C . ASP A 1 281 ? 61.818 20.224 3.465 1.00 37.67 273 ASP A C 1
ATOM 1962 O O . ASP A 1 281 ? 62.340 21.333 3.632 1.00 31.47 273 ASP A O 1
ATOM 1967 N N . CYS A 1 282 ? 61.773 19.631 2.273 1.00 31.36 274 CYS A N 1
ATOM 1968 C CA . CYS A 1 282 ? 62.197 20.352 1.078 1.00 34.76 274 CYS A CA 1
ATOM 1969 C C . CYS A 1 282 ? 61.455 21.676 0.956 1.00 36.16 274 CYS A C 1
ATOM 1970 O O . CYS A 1 282 ? 62.066 22.739 0.801 1.00 32.69 274 CYS A O 1
ATOM 1973 N N . PHE A 1 283 ? 60.127 21.630 1.043 1.00 28.40 275 PHE A N 1
ATOM 1974 C CA . PHE A 1 283 ? 59.345 22.855 0.944 1.00 29.43 275 PHE A CA 1
ATOM 1975 C C . PHE A 1 283 ? 59.815 23.900 1.954 1.00 28.43 275 PHE A C 1
ATOM 1976 O O . PHE A 1 283 ? 60.043 25.065 1.603 1.00 28.52 275 PHE A O 1
ATOM 1984 N N . ALA A 1 284 ? 59.995 23.493 3.214 1.00 29.24 276 ALA A N 1
ATOM 1985 C CA . ALA A 1 284 ? 60.362 24.446 4.259 1.00 28.99 276 ALA A CA 1
ATOM 1986 C C . ALA A 1 284 ? 61.692 25.131 3.959 1.00 31.07 276 ALA A C 1
ATOM 1987 O O . ALA A 1 284 ? 61.826 26.351 4.106 1.00 30.23 276 ALA A O 1
ATOM 1989 N N . GLY A 1 285 ? 62.709 24.356 3.578 1.00 34.08 277 GLY A N 1
ATOM 1990 C CA . GLY A 1 285 ? 63.993 24.966 3.269 1.00 27.23 277 GLY A CA 1
ATOM 1991 C C . GLY A 1 285 ? 63.943 25.875 2.046 1.00 28.56 277 GLY A C 1
ATOM 1992 O O . GLY A 1 285 ? 64.533 26.957 2.040 1.00 30.76 277 GLY A O 1
ATOM 1993 N N . TYR A 1 286 ? 63.236 25.454 0.991 1.00 28.21 278 TYR A N 1
ATOM 1994 C CA . TYR A 1 286 ? 63.069 26.337 -0.160 1.00 26.53 278 TYR A CA 1
ATOM 1995 C C . TYR A 1 286 ? 62.268 27.584 0.200 1.00 33.73 278 TYR A C 1
ATOM 1996 O O . TYR A 1 286 ? 62.545 28.666 -0.333 1.00 29.55 278 TYR A O 1
ATOM 2005 N N . PHE A 1 287 ? 61.286 27.461 1.099 1.00 26.53 279 PHE A N 1
ATOM 2006 C CA . PHE A 1 287 ? 60.538 28.643 1.514 1.00 25.55 279 PHE A CA 1
ATOM 2007 C C . PHE A 1 287 ? 61.434 29.631 2.242 1.00 29.25 279 PHE A C 1
ATOM 2008 O O . PHE A 1 287 ? 61.403 30.830 1.965 1.00 31.69 279 PHE A O 1
ATOM 2016 N N . VAL A 1 288 ? 62.226 29.147 3.193 1.00 29.41 280 VAL A N 1
ATOM 2017 C CA . VAL A 1 288 ? 63.171 30.013 3.893 1.00 35.39 280 VAL A CA 1
ATOM 2018 C C . VAL A 1 288 ? 64.184 30.609 2.922 1.00 34.17 280 VAL A C 1
ATOM 2019 O O . VAL A 1 288 ? 64.480 31.808 2.970 1.00 31.35 280 VAL A O 1
ATOM 2023 N N . ALA A 1 289 ? 64.719 29.799 2.003 1.00 30.24 281 ALA A N 1
ATOM 2024 C CA . ALA A 1 289 ? 65.630 30.378 1.021 1.00 32.93 281 ALA A CA 1
ATOM 2025 C C . ALA A 1 289 ? 64.937 31.440 0.182 1.00 32.99 281 ALA A C 1
ATOM 2026 O O . ALA A 1 289 ? 65.577 32.407 -0.242 1.00 37.21 281 ALA A O 1
ATOM 2028 N N . GLY A 1 290 ? 63.636 31.272 -0.067 1.00 34.77 282 GLY A N 1
ATOM 2029 C CA . GLY A 1 290 ? 62.894 32.286 -0.791 1.00 34.41 282 GLY A CA 1
ATOM 2030 C C . GLY A 1 290 ? 62.714 33.546 0.032 1.00 38.12 282 GLY A C 1
ATOM 2031 O O . GLY A 1 290 ? 62.783 34.653 -0.495 1.00 38.78 282 GLY A O 1
ATOM 2032 N N . LEU A 1 291 ? 62.476 33.395 1.337 1.00 39.55 283 LEU A N 1
ATOM 2033 C CA . LEU A 1 291 ? 62.427 34.570 2.203 1.00 38.62 283 LEU A CA 1
ATOM 2034 C C . LEU A 1 291 ? 63.766 35.301 2.198 1.00 38.44 283 LEU A C 1
ATOM 2035 O O . LEU A 1 291 ? 63.812 36.532 2.106 1.00 38.81 283 LEU A O 1
ATOM 2040 N N . MET A 1 292 ? 64.872 34.559 2.266 1.00 37.42 284 MET A N 1
ATOM 2041 C CA . MET A 1 292 ? 66.184 35.189 2.310 1.00 36.20 284 MET A CA 1
ATOM 2042 C C . MET A 1 292 ? 66.601 35.828 0.994 1.00 40.07 284 MET A C 1
ATOM 2043 O O . MET A 1 292 ? 67.419 36.757 1.010 1.00 44.08 284 MET A O 1
ATOM 2048 N N . SER A 1 293 ? 66.091 35.341 -0.139 1.00 41.34 285 SER A N 1
ATOM 2049 C CA . SER A 1 293 ? 66.552 35.780 -1.452 1.00 44.10 285 SER A CA 1
ATOM 2050 C C . SER A 1 293 ? 66.084 37.176 -1.827 1.00 43.31 285 SER A C 1
ATOM 2051 O O . SER A 1 293 ? 66.530 37.703 -2.851 1.00 45.69 285 SER A O 1
ATOM 2054 N N . GLY A 1 294 ? 65.195 37.780 -1.053 1.00 48.58 286 GLY A N 1
ATOM 2055 C CA . GLY A 1 294 ? 64.580 39.009 -1.492 1.00 58.23 286 GLY A CA 1
ATOM 2056 C C . GLY A 1 294 ? 63.448 38.827 -2.476 1.00 61.54 286 GLY A C 1
ATOM 2057 O O . GLY A 1 294 ? 62.839 39.825 -2.878 1.00 63.71 286 GLY A O 1
ATOM 2058 N N . LYS A 1 295 ? 63.154 37.593 -2.884 1.00 57.76 287 LYS A N 1
ATOM 2059 C CA . LYS A 1 295 ? 62.007 37.333 -3.742 1.00 56.99 287 LYS A CA 1
ATOM 2060 C C . LYS A 1 295 ? 60.727 37.793 -3.064 1.00 53.99 287 LYS A C 1
ATOM 2061 O O . LYS A 1 295 ? 60.614 37.799 -1.836 1.00 51.73 287 LYS A O 1
ATOM 2067 N N . SER A 1 296 ? 59.752 38.179 -3.878 1.00 56.53 288 SER A N 1
ATOM 2068 C CA . SER A 1 296 ? 58.410 38.338 -3.356 1.00 50.83 288 SER A CA 1
ATOM 2069 C C . SER A 1 296 ? 57.927 37.005 -2.800 1.00 50.74 288 SER A C 1
ATOM 2070 O O . SER A 1 296 ? 58.412 35.932 -3.173 1.00 46.39 288 SER A O 1
ATOM 2073 N N . LEU A 1 297 ? 56.948 37.082 -1.902 1.00 55.86 289 LEU A N 1
ATOM 2074 C CA . LEU A 1 297 ? 56.393 35.871 -1.312 1.00 47.81 289 LEU A CA 1
ATOM 2075 C C . LEU A 1 297 ? 55.761 34.973 -2.367 1.00 44.56 289 LEU A C 1
ATOM 2076 O O . LEU A 1 297 ? 55.896 33.745 -2.306 1.00 44.59 289 LEU A O 1
ATOM 2081 N N . GLN A 1 298 ? 55.058 35.560 -3.343 1.00 43.47 290 GLN A N 1
ATOM 2082 C CA . GLN A 1 298 ? 54.424 34.739 -4.371 1.00 51.06 290 GLN A CA 1
ATOM 2083 C C . GLN A 1 298 ? 55.464 34.020 -5.226 1.00 52.29 290 GLN A C 1
ATOM 2084 O O . GLN A 1 298 ? 55.266 32.858 -5.604 1.00 52.06 290 GLN A O 1
ATOM 2090 N N . ASP A 1 299 ? 56.577 34.692 -5.541 1.00 49.88 291 ASP A N 1
ATOM 2091 C CA . ASP A 1 299 ? 57.642 34.049 -6.309 1.00 53.21 291 ASP A CA 1
ATOM 2092 C C . ASP A 1 299 ? 58.338 32.966 -5.495 1.00 50.80 291 ASP A C 1
ATOM 2093 O O . ASP A 1 299 ? 58.683 31.904 -6.029 1.00 48.55 291 ASP A O 1
ATOM 2098 N N . ALA A 1 300 ? 58.598 33.239 -4.214 1.00 45.61 292 ALA A N 1
ATOM 2099 C CA . ALA A 1 300 ? 59.253 32.244 -3.376 1.00 43.61 292 ALA A CA 1
ATOM 2100 C C . ALA A 1 300 ? 58.402 30.989 -3.272 1.00 43.23 292 ALA A C 1
ATOM 2101 O O . ALA A 1 300 ? 58.922 29.867 -3.327 1.00 43.88 292 ALA A O 1
ATOM 2103 N N . LEU A 1 301 ? 57.083 31.163 -3.163 1.00 37.56 293 LEU A N 1
ATOM 2104 C CA . LEU A 1 301 ? 56.190 30.018 -3.049 1.00 42.10 293 LEU A CA 1
ATOM 2105 C C . LEU A 1 301 ? 56.124 29.240 -4.354 1.00 38.52 293 LEU A C 1
ATOM 2106 O O . LEU A 1 301 ? 56.108 28.006 -4.342 1.00 39.30 293 LEU A O 1
ATOM 2111 N N . LYS A 1 302 ? 56.075 29.936 -5.489 1.00 38.67 294 LYS A N 1
ATOM 2112 C CA . LYS A 1 302 ? 56.018 29.225 -6.761 1.00 40.91 294 LYS A CA 1
ATOM 2113 C C . LYS A 1 302 ? 57.261 28.358 -6.948 1.00 42.37 294 LYS A C 1
ATOM 2114 O O . LYS A 1 302 ? 57.165 27.210 -7.399 1.00 42.68 294 LYS A O 1
ATOM 2116 N N . THR A 1 303 ? 58.434 28.875 -6.560 1.00 41.14 295 THR A N 1
ATOM 2117 C CA . THR A 1 303 ? 59.664 28.090 -6.672 1.00 45.13 295 THR A CA 1
ATOM 2118 C C . THR A 1 303 ? 59.623 26.871 -5.761 1.00 41.28 295 THR A C 1
ATOM 2119 O O . THR A 1 303 ? 60.017 25.771 -6.171 1.00 43.65 295 THR A O 1
ATOM 2123 N N . CYS A 1 304 ? 59.173 27.056 -4.514 1.00 40.30 296 CYS A N 1
ATOM 2124 C CA . CYS A 1 304 ? 58.999 25.931 -3.594 1.00 42.96 296 CYS A CA 1
ATOM 2125 C C . CYS A 1 304 ? 58.191 24.817 -4.228 1.00 42.06 296 CYS A C 1
ATOM 2126 O O . CYS A 1 304 ? 58.541 23.637 -4.112 1.00 43.37 296 CYS A O 1
ATOM 2129 N N . LEU A 1 305 ? 57.087 25.178 -4.887 1.00 42.03 297 LEU A N 1
ATOM 2130 C CA . LEU A 1 305 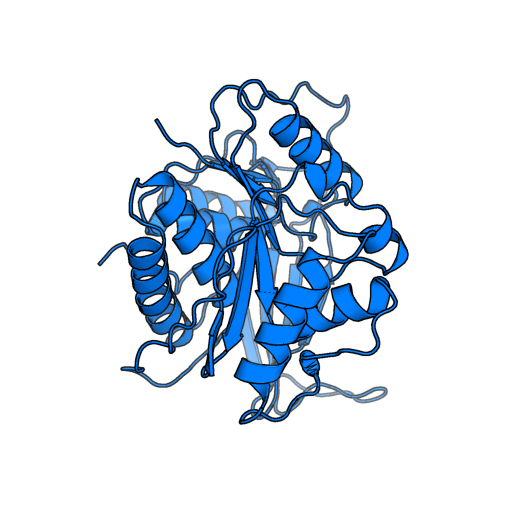? 56.192 24.173 -5.449 1.00 43.70 297 LEU A CA 1
ATOM 2131 C C . LEU A 1 305 ? 56.890 23.342 -6.516 1.00 49.98 297 LEU A C 1
ATOM 2132 O O . LEU A 1 305 ? 56.729 22.116 -6.560 1.00 47.33 297 LEU A O 1
ATOM 2137 N N . VAL A 1 306 ? 57.673 23.988 -7.379 1.00 45.27 298 VAL A N 1
ATOM 2138 C CA . VAL A 1 306 ? 58.424 23.250 -8.392 1.00 53.09 298 VAL A CA 1
ATOM 2139 C C . VAL A 1 306 ? 59.477 22.357 -7.741 1.00 53.75 298 VAL A C 1
ATOM 2140 O O . VAL A 1 306 ? 59.673 21.208 -8.156 1.00 53.77 298 VAL A O 1
ATOM 2144 N N . ALA A 1 307 ? 60.150 22.857 -6.699 1.00 46.30 299 ALA A N 1
ATOM 2145 C CA . ALA A 1 307 ? 61.242 22.106 -6.084 1.00 50.24 299 ALA A CA 1
ATOM 2146 C C . ALA A 1 307 ? 60.736 20.844 -5.397 1.00 57.67 299 ALA A C 1
ATOM 2147 O O . ALA A 1 307 ? 61.220 19.740 -5.672 1.00 52.34 299 ALA A O 1
ATOM 2149 N N . CYS A 1 308 ? 59.763 20.984 -4.494 1.00 63.61 300 CYS A N 1
ATOM 2150 C CA . CYS A 1 308 ? 59.278 19.811 -3.776 1.00 69.92 300 CYS A CA 1
ATOM 2151 C C . CYS A 1 308 ? 58.509 18.853 -4.682 1.00 67.68 300 CYS A C 1
ATOM 2152 O O . CYS A 1 308 ? 58.390 17.668 -4.349 1.00 68.67 300 CYS A O 1
ATOM 2155 N N . GLY A 1 309 ? 57.990 19.331 -5.817 1.00 58.21 301 GLY A N 1
ATOM 2156 C CA . GLY A 1 309 ? 57.445 18.414 -6.805 1.00 62.68 301 GLY A CA 1
ATOM 2157 C C . GLY A 1 309 ? 58.513 17.505 -7.385 1.00 68.29 301 GLY A C 1
ATOM 2158 O O . GLY A 1 309 ? 58.305 16.295 -7.526 1.00 69.00 301 GLY A O 1
ATOM 2159 N N . ILE A 1 310 ? 59.671 18.079 -7.724 1.00 66.33 302 ILE A N 1
ATOM 2160 C CA . ILE A 1 310 ? 60.841 17.285 -8.090 1.00 70.65 302 ILE A CA 1
ATOM 2161 C C . ILE A 1 310 ? 61.210 16.334 -6.960 1.00 74.93 302 ILE A C 1
ATOM 2162 O O . ILE A 1 310 ? 61.559 15.170 -7.194 1.00 70.54 302 ILE A O 1
ATOM 2167 N N . CYS A 1 311 ? 61.119 16.813 -5.714 1.00 79.47 303 CYS A N 1
ATOM 2168 C CA . CYS A 1 311 ? 61.572 16.039 -4.561 1.00 87.34 303 CYS A CA 1
ATOM 2169 C C . CYS A 1 311 ? 60.743 14.773 -4.364 1.00 85.73 303 CYS A C 1
ATOM 2170 O O . CYS A 1 311 ? 61.289 13.717 -4.018 1.00 84.24 303 CYS A O 1
ATOM 2173 N N . VAL A 1 312 ? 59.425 14.858 -4.567 1.00 82.69 304 VAL A N 1
ATOM 2174 C CA . VAL A 1 312 ? 58.559 13.700 -4.373 1.00 83.81 304 VAL A CA 1
ATOM 2175 C C . VAL A 1 312 ? 58.801 12.609 -5.405 1.00 86.21 304 VAL A C 1
ATOM 2176 O O . VAL A 1 312 ? 58.324 11.483 -5.221 1.00 89.97 304 VAL A O 1
ATOM 2178 N N . GLU A 1 313 ? 59.541 12.911 -6.477 1.00 86.25 305 GLU A N 1
ATOM 2179 C CA . GLU A 1 313 ? 59.843 11.947 -7.531 1.00 89.97 305 GLU A CA 1
ATOM 2180 C C . GLU A 1 313 ? 61.024 11.040 -7.202 1.00 90.27 305 GLU A C 1
ATOM 2181 O O . GLU A 1 313 ? 61.288 10.104 -7.962 1.00 93.48 305 GLU A O 1
ATOM 2187 N N . ASN A 1 314 ? 61.736 11.287 -6.103 1.00 90.40 306 ASN A N 1
ATOM 2188 C CA . ASN A 1 314 ? 62.948 10.548 -5.779 1.00 96.92 306 ASN A CA 1
ATOM 2189 C C . ASN A 1 314 ? 62.904 10.090 -4.322 1.00 101.61 306 ASN A C 1
ATOM 2190 O O . ASN A 1 314 ? 61.995 10.439 -3.565 1.00 104.49 306 ASN A O 1
ATOM 2195 N N . GLU A 1 315 ? 63.916 9.309 -3.928 1.00 99.83 307 GLU A N 1
ATOM 2196 C CA . GLU A 1 315 ? 63.792 8.406 -2.785 1.00 100.41 307 GLU A CA 1
ATOM 2197 C C . GLU A 1 315 ? 64.192 9.018 -1.442 1.00 102.42 307 GLU A C 1
ATOM 2198 O O . GLU A 1 315 ? 63.503 8.797 -0.441 1.00 105.63 307 GLU A O 1
ATOM 2200 N N . GLY A 1 316 ? 65.294 9.761 -1.382 1.00 99.87 308 GLY A N 1
ATOM 2201 C CA . GLY A 1 316 ? 65.832 10.205 -0.109 1.00 95.18 308 GLY A CA 1
ATOM 2202 C C . GLY A 1 316 ? 65.297 11.550 0.348 1.00 90.43 308 GLY A C 1
ATOM 2203 O O . GLY A 1 316 ? 64.950 12.408 -0.458 1.00 87.68 308 GLY A O 1
ATOM 2204 N N . ALA A 1 317 ? 65.233 11.722 1.672 1.00 87.87 309 ALA A N 1
ATOM 2205 C CA . ALA A 1 317 ? 64.811 13.006 2.222 1.00 81.58 309 ALA A CA 1
ATOM 2206 C C . ALA A 1 317 ? 65.815 14.102 1.883 1.00 81.70 309 ALA A C 1
ATOM 2207 O O . ALA A 1 317 ? 65.429 15.211 1.491 1.00 84.95 309 ALA A O 1
ATOM 2209 N N . MET A 1 318 ? 67.111 13.806 2.009 1.00 78.31 310 MET A N 1
ATOM 2210 C CA . MET A 1 318 ? 68.157 14.750 1.631 1.00 73.68 310 MET A CA 1
ATOM 2211 C C . MET A 1 318 ? 68.568 14.616 0.167 1.00 76.47 310 MET A C 1
ATOM 2212 O O . MET A 1 318 ? 68.769 15.630 -0.511 1.00 76.56 310 MET A O 1
ATOM 2217 N N . GLU A 1 319 ? 68.673 13.384 -0.340 1.00 74.45 311 GLU A N 1
ATOM 2218 C CA . GLU A 1 319 ? 69.212 13.160 -1.680 1.00 72.67 311 GLU A CA 1
ATOM 2219 C C . GLU A 1 319 ? 68.324 13.745 -2.779 1.00 73.80 311 GLU A C 1
ATOM 2220 O O . GLU A 1 319 ? 68.832 14.137 -3.835 1.00 76.98 311 GLU A O 1
ATOM 2222 N N . SER A 1 320 ? 67.012 13.816 -2.564 1.00 72.43 312 SER A N 1
ATOM 2223 C CA . SER A 1 320 ? 66.088 14.237 -3.613 1.00 73.59 312 SER A CA 1
ATOM 2224 C C . SER A 1 320 ? 65.835 15.743 -3.634 1.00 66.88 312 SER A C 1
ATOM 2225 O O . SER A 1 320 ? 65.045 16.212 -4.464 1.00 56.95 312 SER A O 1
ATOM 2228 N N . VAL A 1 321 ? 66.471 16.508 -2.752 1.00 63.76 313 VAL A N 1
ATOM 2229 C CA . VAL A 1 321 ? 66.302 17.961 -2.757 1.00 60.40 313 VAL A CA 1
ATOM 2230 C C . VAL A 1 321 ? 66.976 18.530 -4.001 1.00 67.52 313 VAL A C 1
ATOM 2231 O O . VAL A 1 321 ? 68.204 18.427 -4.144 1.00 69.17 313 VAL A O 1
ATOM 2235 N N . PRO A 1 322 ? 66.227 19.139 -4.915 1.00 69.12 314 PRO A N 1
ATOM 2236 C CA . PRO A 1 322 ? 66.830 19.628 -6.162 1.00 73.59 314 PRO A CA 1
ATOM 2237 C C . PRO A 1 322 ? 67.690 20.865 -5.928 1.00 75.70 314 PRO A C 1
ATOM 2238 O O . PRO A 1 322 ? 67.621 21.529 -4.891 1.00 77.07 314 PRO A O 1
ATOM 2242 N N . THR A 1 323 ? 68.527 21.157 -6.924 1.00 69.71 315 THR A N 1
ATOM 2243 C CA . THR A 1 323 ? 69.244 22.421 -6.989 1.00 66.16 315 THR A CA 1
ATOM 2244 C C . THR A 1 323 ? 68.341 23.504 -7.584 1.00 62.60 315 THR A C 1
ATOM 2245 O O . THR A 1 323 ? 67.265 23.228 -8.119 1.00 63.65 315 THR A O 1
ATOM 2249 N N . LEU A 1 324 ? 68.788 24.755 -7.486 1.00 61.84 316 LEU A N 1
ATOM 2250 C CA . LEU A 1 324 ? 67.973 25.887 -7.929 1.00 62.82 316 LEU A CA 1
ATOM 2251 C C . LEU A 1 324 ? 67.891 25.905 -9.457 1.00 71.98 316 LEU A C 1
ATOM 2252 O O . LEU A 1 324 ? 68.900 26.099 -10.145 1.00 76.72 316 LEU A O 1
ATOM 2257 N N . ASN A 1 325 ? 66.687 25.701 -9.992 1.00 74.02 317 ASN A N 1
ATOM 2258 C CA . ASN A 1 325 ? 66.493 25.548 -11.437 1.00 76.98 317 ASN A CA 1
ATOM 2259 C C . ASN A 1 325 ? 65.258 26.291 -11.938 1.00 72.14 317 ASN A C 1
ATOM 2260 O O . ASN A 1 325 ? 64.210 25.685 -12.162 1.00 68.31 317 ASN A O 1
#

Organism: Cryptococcus neoformans (strain H99 / ATCC 208821 / CBS 10515 / FGSC 9487) (NCBI:txid235443)

Sequence (314 aa):
SSRRCLVRGSVNIDEFFHLPHIVRPGETISSTGLTKRAGGKGANQAFAVARAGGQVEELDGAIGDDGIWVKEMLESAGVGTDKLKIVKDEVTGRAVIQSAADGENSIVLHAGANYYLPSPTPTTSLATYTHLLVQNEVPLSSTLAYLTAAGQSSPPLTSVFNPSPMLTPAQLREFPWKHLSWLIVNEGELGDLLLAFGSSANPGEAKEDELQAKASAGILELHENDYFSKNVGIICTLGAKGILCCYEPGKEVGYLPAAKLQNPVKDTTGAGDCFAGYFVAGLMSGKSLQDALKTCLVACGICVENEGAMESVPTLN

Nearest PDB structures (foldseek):
  6cw5-assembly1_A-2  TM=1.003E+00  e=2.394E-66  Cryptococcus neoformans H99
  6xk2-assembly1_A  TM=9.940E-01  e=7.235E-60  Cryptococcus neoformans H99
  6xk2-assembly2_C  TM=9.930E-01  e=2.558E-57  Cryptococcus neoformans H99
  6xk2-assembly1_D  TM=9.425E-01  e=5.410E-59  Cryptococcus neoformans H99
  6c67-assembly1_A  TM=8.279E-01  e=2.305E-18  Mycobacterium tuberculosis H37Rv

Solvent-accessible surface area: 13764 Å² total; per-residue (Å²): 152,39,71,0,2,0,8,1,0,0,5,17,4,14,7,56,66,14,66,62,49,55,142,140,92,51,138,47,93,50,117,30,89,35,125,81,5,0,4,40,0,0,2,0,0,26,0,0,16,18,10,62,16,94,3,3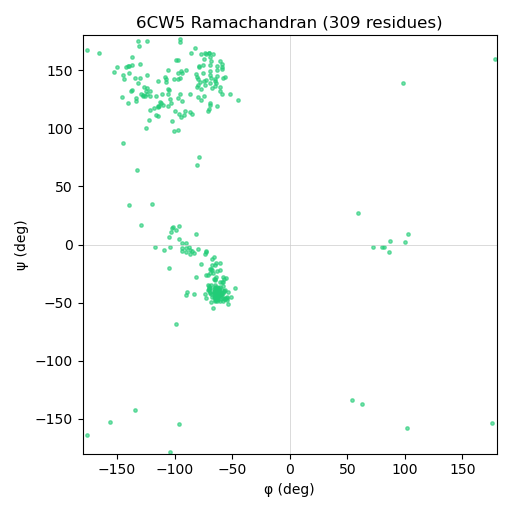4,0,6,3,2,0,0,98,68,0,64,100,0,41,98,58,0,70,102,34,53,4,17,13,133,98,6,60,78,15,80,158,63,66,0,0,94,4,45,1,29,20,12,89,96,46,88,54,39,92,92,68,89,38,13,0,6,116,79,93,32,110,114,124,79,131,59,68,17,94,95,26,52,15,0,0,0,1,18,18,1,17,34,77,10,0,54,59,29,0,41,44,0,16,126,35,116,112,86,13,39,0,0,0,16,0,19,59,60,6,71,74,43,67,2,89,138,10,30,5,143,30,3,34,22,0,7,2,62,45,31,29,0,0,54,0,0,93,7,7,71,16,113,33,47,3,30,140,31,61,91,105,88,15,81,66,104,0,24,58,2,0,85,71,0,18,108,30,149,106,15,15,123,103,0,1,0,0,0,26,5,56,103,42,0,6,1,12,3,52,52,71,124,156,30,29,80,41,88,41,45,102,86,100,40,120,86,69,23,92,24,8,17,48,3,0,4,1,0,7,0,0,8,6,42,18,69,70,82,53,38,131,74,1,4,49,37,0,13,76,4,25,26,63,0,20,42,69,48,2,0,1,70,7,11,16,90,96,148

Radius of gyration: 18.57 Å; Cα contacts (8 Å, |Δi|>4): 731; chains: 1; bounding box: 45×54×45 Å

Secondary structure (DSSP, 8-state):
---EEEE---EEEEEEEESSPPPTT-----SEEEEEEE-HHHHHHHHHHHTT--EEEEEEEEGGGHHHHHHHHHTT-B-TTEEEETT---EEEEEEEETTS--EEEEE-GGGG---SSPPP---TT-SEEEE-SSS-HHHHHHHHHHHHHSSSPPEEEE---SPPPHHHHHHS-GGG-SEEEEEHHHHHHHHHHTT----GGGS-TTTHHHHHHHHHHHHHH-TTS-TT-EEEEE-GGG-EEEE-TTSPPEEEPPPPPSS-----TTHHHHHHHHHHHHHHTT--HHHHHHHHHHHHHHHTTSS-TTTTPPP--

InterPro domains:
  IPR002139 Ribokinase/fructokinase [PR00990] (9-30)
  IPR002139 Ribokinase/fructokinase [PR00990] (36-55)
  IPR002139 Ribokinase/fructokinase [PR00990] (106-119)
  IPR002139 Ribokinase/fructokinase [PR00990] (235-246)
  IPR011611 Carbohydrate kinase PfkB [PF00294] (8-315)
  IPR011877 Ribokinase [MF_01987] (5-321)
  IPR011877 Ribokinase [cd01174] (6-315)
  IPR029056 Ribokinase-like [G3DSA:3.40.1190.20] (1-324)
  IPR029056 Ribokinase-like [SSF53613] (6-323)

B-factor: mean 34.27, std 16.67, range [12.27, 105.63]